Protein AF-A0A960QZQ0-F1 (afdb_monomer_lite)

Structure (mmCIF, N/CA/C/O backbone):
data_AF-A0A960QZQ0-F1
#
_entry.id   AF-A0A960QZQ0-F1
#
loop_
_atom_site.group_PDB
_atom_site.id
_atom_site.type_symbol
_atom_site.label_atom_id
_atom_site.label_alt_id
_atom_site.label_comp_id
_atom_site.label_asym_id
_atom_site.label_entity_id
_atom_site.label_seq_id
_atom_site.pdbx_PDB_ins_code
_atom_site.Cartn_x
_atom_site.Cartn_y
_atom_site.Cartn_z
_atom_site.occupancy
_atom_site.B_iso_or_equiv
_atom_site.auth_seq_id
_atom_site.auth_comp_id
_atom_site.auth_asym_id
_atom_site.auth_atom_id
_atom_site.pdbx_PDB_model_num
ATOM 1 N N . MET A 1 1 ? 5.688 -15.832 -39.236 1.00 34.81 1 MET A N 1
ATOM 2 C CA . MET A 1 1 ? 6.667 -14.882 -38.678 1.00 34.81 1 MET A CA 1
ATOM 3 C C . MET A 1 1 ? 5.896 -14.040 -37.694 1.00 34.81 1 MET A C 1
ATOM 5 O O . MET A 1 1 ? 4.961 -13.378 -38.110 1.00 34.81 1 MET A O 1
ATOM 9 N N . ILE A 1 2 ? 6.161 -14.225 -36.405 1.00 37.16 2 ILE A N 1
ATOM 10 C CA . ILE A 1 2 ? 5.601 -13.379 -35.352 1.00 37.16 2 ILE A CA 1
ATOM 11 C C . ILE A 1 2 ? 6.627 -12.267 -35.192 1.00 37.16 2 ILE A C 1
ATOM 13 O O . ILE A 1 2 ? 7.791 -12.571 -34.928 1.00 37.16 2 ILE A O 1
ATOM 17 N N . ASP A 1 3 ? 6.216 -11.031 -35.448 1.00 37.38 3 ASP A N 1
ATOM 18 C CA . ASP A 1 3 ? 7.074 -9.863 -35.309 1.00 37.38 3 ASP A CA 1
ATOM 19 C C . ASP A 1 3 ? 7.623 -9.807 -33.880 1.00 37.38 3 ASP A C 1
ATOM 21 O O . ASP A 1 3 ? 6.887 -9.681 -32.899 1.00 37.38 3 ASP A O 1
ATOM 25 N N . GLN A 1 4 ? 8.943 -9.961 -33.770 1.00 41.88 4 GLN A N 1
ATOM 26 C CA . GLN A 1 4 ? 9.682 -9.616 -32.569 1.00 41.88 4 GLN A CA 1
ATOM 27 C C . GLN A 1 4 ? 9.627 -8.098 -32.457 1.00 41.88 4 GLN A C 1
ATOM 29 O O . GLN A 1 4 ? 10.346 -7.384 -33.151 1.00 41.88 4 GLN A O 1
ATOM 34 N N . ILE A 1 5 ? 8.742 -7.604 -31.597 1.00 44.09 5 ILE A N 1
ATOM 35 C CA . ILE A 1 5 ? 8.817 -6.225 -31.134 1.00 44.09 5 ILE A CA 1
ATOM 36 C C . ILE A 1 5 ? 10.149 -6.116 -30.388 1.00 44.09 5 ILE A C 1
ATOM 38 O O . ILE A 1 5 ? 10.304 -6.674 -29.300 1.00 44.09 5 ILE A O 1
ATOM 42 N N . HIS A 1 6 ? 11.124 -5.471 -31.027 1.00 42.97 6 HIS A N 1
ATOM 43 C CA . HIS A 1 6 ? 12.387 -5.096 -30.412 1.00 42.97 6 HIS A CA 1
ATOM 44 C C . HIS A 1 6 ? 12.101 -4.282 -29.143 1.00 42.97 6 HIS A C 1
ATOM 46 O O . HIS A 1 6 ? 11.236 -3.409 -29.136 1.00 42.97 6 HIS A O 1
ATOM 52 N N . GLU A 1 7 ? 12.857 -4.545 -28.080 1.00 46.56 7 GLU A N 1
ATOM 53 C CA . GLU A 1 7 ? 12.836 -3.867 -26.773 1.00 46.56 7 GLU A CA 1
ATOM 54 C C . GLU A 1 7 ? 13.202 -2.361 -26.835 1.00 46.56 7 GLU A C 1
ATOM 56 O O . GLU A 1 7 ? 13.630 -1.781 -25.845 1.00 46.56 7 GLU A O 1
ATOM 61 N N . SER A 1 8 ? 13.080 -1.713 -27.997 1.00 42.72 8 SER A N 1
ATOM 62 C CA . SER A 1 8 ? 13.593 -0.374 -28.301 1.00 42.72 8 SER A CA 1
ATOM 63 C C . SER A 1 8 ? 12.532 0.730 -28.347 1.00 42.72 8 SER A C 1
ATOM 65 O O . SER A 1 8 ? 12.851 1.848 -28.737 1.00 42.72 8 SER A O 1
ATOM 67 N N . GLU A 1 9 ? 11.289 0.461 -27.950 1.00 45.28 9 GLU A N 1
ATOM 68 C CA . GLU A 1 9 ? 10.223 1.476 -27.887 1.00 45.28 9 GLU A CA 1
ATOM 69 C C . GLU A 1 9 ? 9.652 1.622 -26.472 1.00 45.28 9 GLU A C 1
ATOM 71 O O . GLU A 1 9 ? 8.447 1.747 -26.262 1.00 45.28 9 GLU A O 1
ATOM 76 N N . TRP A 1 10 ? 10.528 1.614 -25.468 1.00 61.06 10 TRP A N 1
ATOM 77 C CA . TRP A 1 10 ? 10.156 2.129 -24.153 1.00 61.06 10 TRP A CA 1
ATOM 78 C C . TRP A 1 10 ? 10.165 3.662 -24.207 1.00 61.06 10 TRP A C 1
ATOM 80 O O . TRP A 1 10 ? 11.071 4.234 -24.823 1.00 61.06 10 TRP A O 1
ATOM 90 N N . PRO A 1 11 ? 9.203 4.368 -23.582 1.00 54.06 11 PRO A N 1
ATOM 91 C CA . PRO A 1 11 ? 9.343 5.806 -23.411 1.00 54.06 11 PRO A CA 1
ATOM 92 C C . PRO A 1 11 ? 10.656 6.064 -22.667 1.00 54.06 11 PRO A C 1
ATOM 94 O O . PRO A 1 11 ? 10.850 5.570 -21.560 1.00 54.06 11 PRO A O 1
ATOM 97 N N . ALA A 1 12 ? 11.557 6.816 -23.300 1.00 56.69 12 ALA A N 1
ATOM 98 C CA . ALA A 1 12 ? 12.955 7.004 -22.898 1.00 56.69 12 ALA A CA 1
ATOM 99 C C . ALA A 1 12 ? 13.161 7.729 -21.552 1.00 56.69 12 ALA A C 1
ATOM 101 O O . ALA A 1 12 ? 14.273 8.136 -21.238 1.00 56.69 12 ALA A O 1
ATOM 102 N N . PHE A 1 13 ? 12.099 7.950 -20.778 1.00 62.12 13 PHE A N 1
ATOM 103 C CA . PHE A 1 13 ? 12.169 8.661 -19.517 1.00 62.12 13 PHE A CA 1
ATOM 104 C C . PHE A 1 13 ? 11.167 8.084 -18.527 1.00 62.12 13 PHE A C 1
ATOM 106 O O . PHE A 1 13 ? 9.950 8.189 -18.717 1.00 62.12 13 PHE A O 1
ATOM 113 N N . MET A 1 14 ? 11.681 7.496 -17.452 1.00 69.00 14 MET A N 1
ATOM 114 C CA . MET A 1 14 ? 10.855 7.165 -16.307 1.00 69.00 14 MET A CA 1
ATOM 115 C C . MET A 1 14 ? 10.669 8.424 -15.450 1.00 69.00 14 MET A C 1
ATOM 117 O O . MET A 1 14 ? 11.656 9.025 -15.020 1.00 69.00 14 MET A O 1
ATOM 121 N N . PRO A 1 15 ? 9.425 8.873 -15.208 1.00 63.81 15 PRO A N 1
ATOM 122 C CA . PRO A 1 15 ? 9.187 10.109 -14.491 1.00 63.81 15 PRO A CA 1
ATOM 123 C C . PRO A 1 15 ? 9.625 9.967 -13.031 1.00 63.81 15 PRO A C 1
ATOM 125 O O . PRO A 1 15 ? 9.014 9.259 -12.228 1.00 63.81 15 PRO A O 1
ATOM 128 N N . GLN A 1 16 ? 10.681 10.693 -12.680 1.00 68.25 16 GLN A N 1
ATOM 129 C CA . GLN A 1 16 ? 10.969 11.052 -11.298 1.00 68.25 16 GLN A CA 1
ATOM 130 C C . GLN A 1 16 ? 9.886 12.028 -10.836 1.00 68.25 16 GLN A C 1
ATOM 132 O O . GLN A 1 16 ? 9.537 12.956 -11.573 1.00 68.25 16 GLN A O 1
ATOM 137 N N . ALA A 1 17 ? 9.352 11.846 -9.626 1.00 69.06 17 ALA A N 1
ATOM 138 C CA . ALA A 1 17 ? 8.509 12.887 -9.056 1.00 69.06 17 ALA A CA 1
ATOM 139 C C . ALA A 1 17 ? 9.353 14.163 -8.923 1.00 69.06 17 ALA A C 1
ATOM 141 O O . ALA A 1 17 ? 10.537 14.094 -8.577 1.00 69.06 17 ALA A O 1
ATOM 142 N N . GLU A 1 18 ? 8.761 15.332 -9.183 1.00 69.62 18 GLU A N 1
ATOM 143 C CA . GLU A 1 18 ? 9.457 16.592 -8.926 1.00 69.62 18 GLU A CA 1
ATOM 144 C C . GLU A 1 18 ? 9.999 16.594 -7.488 1.00 69.62 18 GLU A C 1
ATOM 146 O O . GLU A 1 18 ? 9.299 16.126 -6.580 1.00 69.62 18 GLU A O 1
ATOM 151 N N . PRO A 1 19 ? 11.224 17.100 -7.248 1.00 61.91 19 PRO A N 1
ATOM 152 C CA . PRO A 1 19 ? 11.805 17.122 -5.917 1.00 61.91 19 PRO A CA 1
ATOM 153 C C . PRO A 1 19 ? 10.923 17.942 -4.974 1.00 61.91 19 PRO A C 1
ATOM 155 O O . PRO A 1 19 ? 10.984 19.170 -4.901 1.00 61.91 19 PRO A O 1
ATOM 158 N N . THR A 1 20 ? 10.071 17.235 -4.241 1.00 63.50 20 THR A N 1
ATOM 159 C CA . THR A 1 20 ? 9.155 17.848 -3.294 1.00 63.50 20 THR A CA 1
ATOM 160 C C . THR A 1 20 ? 9.913 18.244 -2.038 1.00 63.50 20 THR A C 1
ATOM 162 O O . THR A 1 20 ? 10.485 17.396 -1.355 1.00 63.50 20 THR A O 1
ATOM 165 N N . LYS A 1 21 ? 9.854 19.527 -1.675 1.00 67.94 21 LYS A N 1
ATOM 166 C CA . LYS A 1 21 ? 10.120 19.944 -0.294 1.00 67.94 21 LYS A CA 1
ATOM 167 C C . LYS A 1 21 ? 8.957 19.429 0.558 1.00 67.94 21 LYS A C 1
ATOM 169 O O . LYS A 1 21 ? 7.831 19.871 0.357 1.00 67.94 21 LYS A O 1
ATOM 174 N N . GLY A 1 22 ? 9.207 18.469 1.442 1.00 79.50 22 GLY A N 1
ATOM 175 C CA . GLY A 1 22 ? 8.162 17.831 2.247 1.00 79.50 22 GLY A CA 1
ATOM 176 C C . GLY A 1 22 ? 8.685 16.668 3.085 1.00 79.50 22 GLY A C 1
ATOM 177 O O . GLY A 1 22 ? 9.855 16.291 2.973 1.00 79.50 22 GLY A O 1
ATOM 178 N N . SER A 1 23 ? 7.812 16.106 3.918 1.00 90.50 23 SER A N 1
ATOM 179 C CA . SER A 1 23 ? 8.081 14.901 4.716 1.00 90.50 23 SER A CA 1
ATOM 180 C C . SER A 1 23 ? 8.427 13.699 3.831 1.00 90.50 23 SER A C 1
ATOM 182 O O . SER A 1 23 ? 8.069 13.654 2.648 1.00 90.50 23 SER A O 1
ATOM 184 N N . ALA A 1 24 ? 9.084 12.680 4.393 1.00 91.88 24 ALA A N 1
ATOM 185 C CA . ALA A 1 24 ? 9.399 11.473 3.632 1.00 91.88 24 ALA A CA 1
ATOM 186 C C . ALA A 1 24 ? 8.131 10.755 3.142 1.00 91.88 24 ALA A C 1
ATOM 188 O O . ALA A 1 24 ? 8.134 10.150 2.073 1.00 91.88 24 ALA A O 1
ATOM 189 N N . LYS A 1 25 ? 7.024 10.872 3.885 1.00 92.25 25 LYS A N 1
ATOM 190 C CA . LYS A 1 25 ? 5.721 10.287 3.532 1.00 92.25 25 LYS A CA 1
ATOM 191 C C . LYS A 1 25 ? 5.117 10.933 2.290 1.00 92.25 25 LYS A C 1
ATOM 193 O O . LYS A 1 25 ? 4.606 10.223 1.431 1.00 92.25 25 LYS A O 1
ATOM 198 N N . GLU A 1 26 ? 5.190 12.260 2.187 1.00 91.25 26 GLU A N 1
ATOM 199 C CA . GLU A 1 26 ? 4.708 13.004 1.016 1.00 91.25 26 GLU A CA 1
ATOM 200 C C . GLU A 1 26 ? 5.555 12.696 -0.217 1.00 91.25 26 GLU A C 1
ATOM 202 O O . GLU A 1 26 ? 5.014 12.472 -1.299 1.00 91.25 26 GLU A O 1
ATOM 207 N N . GLN A 1 27 ? 6.879 12.637 -0.047 1.00 92.94 27 GLN A N 1
ATOM 208 C CA . GLN A 1 27 ? 7.788 12.261 -1.127 1.00 92.94 27 GLN A CA 1
ATOM 209 C C . GLN A 1 27 ? 7.532 10.823 -1.601 1.00 92.94 27 GLN A C 1
ATOM 211 O O . GLN A 1 27 ? 7.443 10.589 -2.803 1.00 92.94 27 GLN A O 1
ATOM 216 N N . LEU A 1 28 ? 7.349 9.875 -0.674 1.00 94.44 28 LEU A N 1
ATOM 217 C CA . LEU A 1 28 ? 7.001 8.487 -0.987 1.00 94.44 28 LEU A CA 1
ATOM 218 C C . LEU A 1 28 ? 5.672 8.384 -1.738 1.00 94.44 28 LEU A C 1
ATOM 220 O O . LEU A 1 28 ? 5.613 7.700 -2.755 1.00 94.44 28 LEU A O 1
ATOM 224 N N . ALA A 1 29 ? 4.632 9.085 -1.279 1.00 93.12 29 ALA A N 1
ATOM 225 C CA . ALA A 1 29 ? 3.327 9.080 -1.934 1.00 93.12 29 ALA A CA 1
ATOM 226 C C . ALA A 1 29 ? 3.417 9.574 -3.385 1.00 93.12 29 ALA A C 1
ATOM 228 O O . ALA A 1 29 ? 2.945 8.893 -4.292 1.00 93.12 29 ALA A O 1
ATOM 229 N N . LYS A 1 30 ? 4.080 10.715 -3.613 1.00 92.62 30 LYS A N 1
ATOM 230 C CA . LYS A 1 30 ? 4.244 11.295 -4.955 1.00 92.62 30 LYS A CA 1
ATOM 231 C C . LYS A 1 30 ? 5.100 10.433 -5.874 1.00 92.62 30 LYS A C 1
ATOM 233 O O . LYS A 1 30 ? 4.798 10.317 -7.062 1.00 92.62 30 LYS A O 1
ATOM 238 N N . GLN A 1 31 ? 6.158 9.825 -5.338 1.00 92.56 31 GLN A N 1
ATOM 239 C CA . GLN A 1 31 ? 7.005 8.924 -6.112 1.00 92.56 31 GLN A CA 1
ATOM 240 C C . GLN A 1 31 ? 6.248 7.649 -6.496 1.00 92.56 31 GLN A C 1
ATOM 242 O O . GLN A 1 31 ? 6.343 7.214 -7.641 1.00 92.56 31 GLN A O 1
ATOM 247 N N . ALA A 1 32 ? 5.456 7.084 -5.579 1.00 94.12 32 ALA A N 1
ATOM 248 C CA . ALA A 1 32 ? 4.609 5.926 -5.856 1.00 94.12 32 ALA A CA 1
ATOM 249 C C . ALA A 1 32 ? 3.512 6.246 -6.882 1.00 94.12 32 ALA A C 1
ATOM 251 O O . ALA A 1 32 ? 3.277 5.439 -7.772 1.00 94.12 32 ALA A O 1
ATOM 252 N N . GLU A 1 33 ? 2.889 7.425 -6.805 1.00 93.12 33 GLU A N 1
ATOM 253 C CA . GLU A 1 33 ? 1.885 7.893 -7.771 1.00 93.12 33 GLU A CA 1
ATOM 254 C C . GLU A 1 33 ? 2.478 8.087 -9.173 1.00 93.12 33 GLU A C 1
ATOM 256 O O . GLU A 1 33 ? 1.942 7.570 -10.155 1.00 93.12 33 GLU A O 1
ATOM 261 N N . SER A 1 34 ? 3.622 8.772 -9.265 1.00 91.31 34 SER A N 1
ATOM 262 C CA . SER A 1 34 ? 4.321 8.996 -10.539 1.00 91.31 34 SER A CA 1
ATOM 263 C C . SER A 1 34 ? 4.738 7.668 -11.170 1.00 91.31 34 SER A C 1
ATOM 265 O O . SER A 1 34 ? 4.507 7.432 -12.358 1.00 91.31 34 SER A O 1
ATOM 267 N N . PHE A 1 35 ? 5.290 6.764 -10.356 1.00 92.31 35 PHE A N 1
ATOM 268 C CA . PHE A 1 35 ? 5.715 5.453 -10.823 1.00 92.31 35 PHE A CA 1
ATOM 269 C C . PHE A 1 35 ? 4.531 4.555 -11.192 1.00 92.31 35 PHE A C 1
ATOM 271 O O . PHE A 1 35 ? 4.605 3.829 -12.176 1.00 92.31 35 PHE A O 1
ATOM 278 N N . TYR A 1 36 ? 3.408 4.649 -10.477 1.00 91.88 36 TYR A N 1
ATOM 279 C CA . TYR A 1 36 ? 2.167 3.959 -10.827 1.00 91.88 36 TYR A CA 1
ATOM 280 C C . TYR A 1 36 ? 1.645 4.397 -12.197 1.00 91.88 36 TYR A C 1
ATOM 282 O O . TYR A 1 36 ? 1.335 3.545 -13.029 1.00 91.88 36 TYR A O 1
ATOM 290 N N . GLY A 1 37 ? 1.591 5.708 -12.454 1.00 89.56 37 GLY A N 1
ATOM 291 C CA . GLY A 1 37 ? 1.149 6.249 -13.740 1.00 89.56 37 GLY A CA 1
ATOM 292 C C . GLY A 1 37 ? 2.020 5.777 -14.905 1.00 89.56 37 GLY A C 1
ATOM 293 O O . GLY A 1 37 ? 1.495 5.348 -15.932 1.00 89.56 37 GLY A O 1
ATOM 294 N N . TRP A 1 38 ? 3.343 5.788 -14.724 1.00 89.50 38 TRP A N 1
ATOM 295 C CA . TRP A 1 38 ? 4.276 5.243 -15.711 1.00 89.50 38 TRP A CA 1
ATOM 296 C C . TRP A 1 38 ? 4.134 3.729 -15.875 1.00 89.50 38 TRP A C 1
ATOM 298 O O . TRP A 1 38 ? 4.024 3.237 -16.992 1.00 89.50 38 TRP A O 1
ATOM 308 N N . TYR A 1 39 ? 4.079 2.971 -14.779 1.00 88.88 39 TYR A N 1
ATOM 309 C CA . TYR A 1 39 ? 4.026 1.515 -14.856 1.00 88.88 39 TYR A CA 1
ATOM 310 C C . TYR A 1 39 ? 2.754 1.043 -15.563 1.00 88.88 39 TYR A C 1
ATOM 312 O O . TYR A 1 39 ? 2.802 0.116 -16.368 1.00 88.88 39 TYR A O 1
ATOM 320 N N . LEU A 1 40 ? 1.625 1.724 -15.337 1.00 86.69 40 LEU A N 1
ATOM 321 C CA . LEU A 1 40 ? 0.395 1.472 -16.079 1.00 86.69 40 LEU A CA 1
ATOM 322 C C . LEU A 1 40 ? 0.501 1.768 -17.581 1.00 86.69 40 LEU A C 1
ATOM 324 O O . LEU A 1 40 ? -0.182 1.095 -18.348 1.00 86.69 40 LEU A O 1
ATOM 328 N N . SER A 1 41 ? 1.313 2.740 -18.006 1.00 85.38 41 SER A N 1
ATOM 329 C CA . SER A 1 41 ? 1.442 3.091 -19.426 1.00 85.38 41 SER A CA 1
ATOM 330 C C . SER A 1 41 ? 2.366 2.152 -20.202 1.00 85.38 41 SER A C 1
ATOM 332 O O . SER A 1 41 ? 2.206 2.024 -21.414 1.00 85.38 41 SER A O 1
ATOM 334 N N . VAL A 1 42 ? 3.303 1.478 -19.523 1.00 82.50 42 VAL A N 1
ATOM 335 C CA . VAL A 1 42 ? 4.284 0.577 -20.160 1.00 82.50 42 VAL A CA 1
ATOM 336 C C . VAL A 1 42 ? 4.022 -0.910 -19.920 1.00 82.50 42 VAL A C 1
ATOM 338 O O . VAL A 1 42 ? 4.578 -1.754 -20.627 1.00 82.50 42 VAL A O 1
ATOM 341 N N . ARG A 1 43 ? 3.207 -1.274 -18.921 1.00 80.88 43 ARG A N 1
ATOM 342 C CA . ARG A 1 43 ? 2.895 -2.685 -18.650 1.00 80.88 43 ARG A CA 1
ATOM 343 C C . ARG A 1 43 ? 2.114 -3.304 -19.805 1.00 80.88 43 ARG A C 1
ATOM 345 O O . ARG A 1 43 ? 1.214 -2.698 -20.379 1.00 80.88 43 ARG A O 1
ATOM 352 N N . LYS A 1 44 ? 2.397 -4.576 -20.074 1.00 81.12 44 LYS A N 1
ATOM 353 C CA . LYS A 1 44 ? 1.555 -5.409 -20.938 1.00 81.12 44 LYS A CA 1
ATOM 354 C C . LYS A 1 44 ? 0.374 -5.941 -20.126 1.00 81.12 44 LYS A C 1
ATOM 356 O O . LYS A 1 44 ? 0.511 -6.195 -18.930 1.00 81.12 44 LYS A O 1
ATOM 361 N N . GLU A 1 45 ? -0.772 -6.160 -20.766 1.00 77.19 45 GLU A N 1
ATOM 362 C CA . GLU A 1 45 ? -1.946 -6.755 -20.101 1.00 77.19 45 GLU A CA 1
ATOM 363 C C . GLU A 1 45 ? -1.654 -8.145 -19.525 1.00 77.19 45 GLU A C 1
ATOM 365 O O . GLU A 1 45 ? -2.194 -8.507 -18.486 1.00 77.19 45 GLU A O 1
ATOM 370 N N . SER A 1 46 ? -0.745 -8.893 -20.159 1.00 77.00 46 SER A N 1
ATOM 371 C CA . SER A 1 46 ? -0.301 -10.211 -19.704 1.00 77.00 46 SER A CA 1
ATOM 372 C C . SER A 1 46 ? 0.584 -10.177 -18.455 1.00 77.00 46 SER A C 1
ATOM 374 O O . SER A 1 46 ? 0.959 -11.238 -17.962 1.00 77.00 46 SER A O 1
ATOM 376 N N . TYR A 1 47 ? 1.003 -8.996 -17.984 1.00 76.50 47 TYR A N 1
ATOM 377 C CA . TYR A 1 47 ? 1.853 -8.893 -16.802 1.00 76.50 47 TYR A CA 1
ATOM 378 C C . TYR A 1 47 ? 1.031 -9.010 -15.515 1.00 76.50 47 TYR A C 1
ATOM 380 O O . TYR A 1 47 ? -0.086 -8.485 -15.457 1.00 76.50 47 TYR A O 1
ATOM 388 N N . PRO A 1 48 ? 1.590 -9.659 -14.476 1.00 77.12 48 PRO A N 1
ATOM 389 C CA . PRO A 1 48 ? 0.906 -9.829 -13.203 1.00 77.12 48 PRO A CA 1
ATOM 390 C C . PRO A 1 48 ? 0.514 -8.468 -12.580 1.00 77.12 48 PRO A C 1
ATOM 392 O O . PRO A 1 48 ? 1.300 -7.512 -12.644 1.00 77.12 48 PRO A O 1
ATOM 395 N N . PRO A 1 49 ? -0.699 -8.324 -12.010 1.00 82.56 49 PRO A N 1
ATOM 396 C CA . PRO A 1 49 ? -1.183 -7.044 -11.494 1.00 82.56 49 PRO A CA 1
ATOM 397 C C . PRO A 1 49 ? -0.490 -6.558 -10.208 1.00 82.56 49 PRO A C 1
ATOM 399 O O . PRO A 1 49 ? -0.653 -5.404 -9.803 1.00 82.56 49 PRO A O 1
ATOM 402 N N . GLU A 1 50 ? 0.294 -7.412 -9.561 1.00 86.94 50 GLU A N 1
ATOM 403 C CA . GLU A 1 50 ? 0.868 -7.237 -8.228 1.00 86.94 50 GLU A CA 1
ATOM 404 C C . GLU A 1 50 ? 1.747 -5.985 -8.128 1.00 86.94 50 GLU A C 1
ATOM 406 O O . GLU A 1 50 ? 1.746 -5.320 -7.092 1.00 86.94 50 GLU A O 1
ATOM 411 N N . GLY A 1 51 ? 2.449 -5.608 -9.204 1.00 86.62 51 GLY A N 1
ATOM 412 C CA . GLY A 1 51 ? 3.292 -4.410 -9.213 1.00 86.62 51 GLY A CA 1
ATOM 413 C C . GLY A 1 51 ? 2.492 -3.120 -9.007 1.00 86.62 51 GLY A C 1
ATOM 414 O O . GLY A 1 51 ? 2.823 -2.315 -8.137 1.00 86.62 51 GLY A O 1
ATOM 415 N N . TYR A 1 52 ? 1.391 -2.924 -9.744 1.00 88.19 52 TYR A N 1
ATOM 416 C CA . TYR A 1 52 ? 0.592 -1.703 -9.603 1.00 88.19 52 TYR A CA 1
ATOM 417 C C . TYR A 1 52 ? -0.318 -1.760 -8.370 1.00 88.19 52 TYR A C 1
ATOM 419 O O . TYR A 1 52 ? -0.553 -0.726 -7.747 1.00 88.19 52 TYR A O 1
ATOM 427 N N . GLN A 1 53 ? -0.782 -2.950 -7.969 1.00 89.75 53 GLN A N 1
ATOM 428 C CA . GLN A 1 53 ? -1.512 -3.139 -6.710 1.00 89.75 53 GLN A CA 1
ATOM 429 C C . GLN A 1 53 ? -0.634 -2.787 -5.501 1.00 89.75 53 GLN A C 1
ATOM 431 O O . GLN A 1 53 ? -1.075 -2.105 -4.576 1.00 89.75 53 GLN A O 1
ATOM 436 N N . GLY A 1 54 ? 0.638 -3.188 -5.517 1.00 91.94 54 GLY A N 1
ATOM 437 C CA . GLY A 1 54 ? 1.581 -2.830 -4.467 1.00 91.94 54 GLY A CA 1
ATOM 438 C C . GLY A 1 54 ? 1.857 -1.324 -4.402 1.00 91.94 54 GLY A C 1
ATOM 439 O O . GLY A 1 54 ? 1.883 -0.758 -3.309 1.00 91.94 54 GLY A O 1
ATOM 440 N N . LEU A 1 55 ? 1.955 -0.643 -5.549 1.00 93.50 55 LEU A N 1
ATOM 441 C CA . LEU A 1 55 ? 2.046 0.823 -5.596 1.00 93.50 55 LEU A CA 1
ATOM 442 C C . LEU A 1 55 ? 0.788 1.495 -5.020 1.00 93.50 55 LEU A C 1
ATOM 444 O O . LEU A 1 55 ? 0.901 2.444 -4.243 1.00 93.50 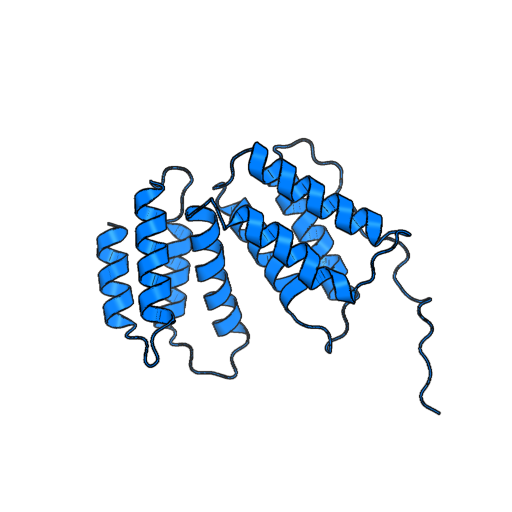55 LEU A O 1
ATOM 448 N N . GLN A 1 56 ? -0.406 0.968 -5.315 1.00 91.50 56 GLN A N 1
ATOM 449 C CA . GLN A 1 56 ? -1.652 1.424 -4.687 1.00 91.50 56 GLN A CA 1
ATOM 450 C C . GLN A 1 56 ? -1.626 1.257 -3.164 1.00 91.50 56 GLN A C 1
ATOM 452 O O . GLN A 1 56 ? -2.015 2.178 -2.444 1.00 91.50 56 GLN A O 1
ATOM 457 N N . HIS A 1 57 ? -1.116 0.133 -2.654 1.00 93.19 57 HIS A N 1
ATOM 458 C CA . HIS A 1 57 ? -0.961 -0.069 -1.213 1.00 93.19 57 HIS A CA 1
ATOM 459 C C . HIS A 1 57 ? -0.040 0.974 -0.575 1.00 93.19 57 HIS A C 1
ATOM 461 O O . HIS A 1 57 ? -0.400 1.537 0.458 1.00 93.19 57 HIS A O 1
ATOM 467 N N . ILE A 1 58 ? 1.106 1.276 -1.194 1.00 94.56 58 ILE A N 1
ATOM 468 C CA . ILE A 1 58 ? 2.030 2.310 -0.702 1.00 94.56 58 ILE A CA 1
ATOM 469 C C . ILE A 1 58 ? 1.309 3.662 -0.608 1.00 94.56 58 ILE A C 1
ATOM 471 O O . ILE A 1 58 ? 1.329 4.294 0.450 1.00 94.56 58 ILE A O 1
ATOM 475 N N . MET A 1 59 ? 0.606 4.072 -1.669 1.00 93.12 59 MET A N 1
ATOM 476 C CA . MET A 1 59 ? -0.138 5.338 -1.697 1.00 93.12 59 MET A CA 1
ATOM 477 C C . MET A 1 59 ? -1.203 5.419 -0.590 1.00 93.12 59 MET A C 1
ATOM 479 O O . MET A 1 59 ? -1.285 6.429 0.116 1.00 93.12 59 MET A O 1
ATOM 483 N N . GLN A 1 60 ? -1.993 4.358 -0.388 1.00 91.00 60 GLN A N 1
ATOM 484 C CA . GLN A 1 60 ? -3.032 4.338 0.649 1.00 91.00 60 GLN A CA 1
ATOM 485 C C . GLN A 1 60 ? -2.443 4.359 2.065 1.00 91.00 60 GLN A C 1
ATOM 487 O O . GLN A 1 60 ? -2.956 5.066 2.935 1.00 91.00 60 GLN A O 1
ATOM 492 N N . ILE A 1 61 ? -1.337 3.645 2.299 1.00 93.25 61 ILE A N 1
ATOM 493 C CA . ILE A 1 61 ? -0.621 3.667 3.583 1.00 93.25 61 ILE A CA 1
ATOM 494 C C . ILE A 1 61 ? -0.120 5.087 3.886 1.00 93.25 61 ILE A C 1
ATOM 496 O O . ILE A 1 61 ? -0.352 5.607 4.981 1.00 93.25 61 ILE A O 1
ATOM 500 N N . CYS A 1 62 ? 0.501 5.757 2.909 1.00 92.44 62 CYS A N 1
ATOM 501 C CA . CYS A 1 62 ? 0.953 7.140 3.062 1.00 92.44 62 CYS A CA 1
ATOM 502 C C . CYS A 1 62 ? -0.203 8.098 3.376 1.00 92.44 62 CYS A C 1
ATOM 504 O O . CYS A 1 62 ? -0.080 8.924 4.281 1.00 92.44 62 CYS A O 1
ATOM 506 N N . LYS A 1 63 ? -1.349 7.953 2.695 1.00 89.69 63 LYS A N 1
ATOM 507 C CA . LYS A 1 63 ? -2.544 8.790 2.901 1.00 89.69 63 LYS A CA 1
ATOM 508 C C . LYS A 1 63 ? -3.082 8.727 4.333 1.00 89.69 63 LYS A C 1
ATOM 510 O O . LYS A 1 63 ? -3.644 9.706 4.819 1.00 89.69 63 LYS A O 1
ATOM 515 N N . LYS A 1 64 ? -2.907 7.597 5.024 1.00 90.19 64 LYS A N 1
ATOM 516 C CA . LYS A 1 64 ? -3.316 7.435 6.429 1.00 90.19 64 LYS A CA 1
ATOM 517 C C . LYS A 1 64 ? -2.316 7.980 7.436 1.00 90.19 64 LYS A C 1
ATOM 519 O O . LYS A 1 64 ? -2.622 8.018 8.626 1.00 90.19 64 LYS A O 1
ATOM 524 N N . ASN A 1 65 ? -1.151 8.436 6.974 1.00 87.62 65 ASN A N 1
ATOM 525 C CA . ASN A 1 65 ? -0.107 9.022 7.808 1.00 87.62 65 ASN A CA 1
ATOM 526 C C . ASN A 1 65 ? 0.319 8.095 8.972 1.00 87.62 65 ASN A C 1
ATOM 528 O O . ASN A 1 65 ? 0.719 8.555 10.039 1.00 87.62 65 ASN A O 1
ATOM 532 N N . THR A 1 66 ? 0.228 6.775 8.774 1.00 88.12 66 THR A N 1
ATOM 533 C CA . THR A 1 66 ? 0.501 5.750 9.802 1.00 88.12 66 THR A CA 1
ATOM 534 C C . THR A 1 66 ? 1.974 5.376 9.918 1.00 88.12 66 THR A C 1
ATOM 536 O O . THR A 1 66 ? 2.355 4.656 10.841 1.00 88.12 66 THR A O 1
ATOM 539 N N . LEU A 1 67 ? 2.791 5.836 8.972 1.00 92.12 67 LEU A N 1
ATOM 540 C CA . LEU A 1 67 ? 4.228 5.602 8.943 1.00 92.12 67 LEU A CA 1
ATOM 541 C C . LEU A 1 67 ? 4.956 6.567 9.876 1.00 92.12 67 LEU A C 1
ATOM 543 O O . LEU A 1 67 ? 4.564 7.724 10.028 1.00 92.12 67 LEU A O 1
ATOM 547 N N . SER A 1 68 ? 6.060 6.114 10.449 1.00 92.19 68 SER A N 1
ATOM 548 C CA . SER A 1 68 ? 7.130 6.975 10.944 1.00 92.19 68 SER A CA 1
ATOM 549 C C . SER A 1 68 ? 7.922 7.579 9.776 1.00 92.19 68 SER A C 1
ATOM 551 O O . SER A 1 68 ? 7.873 7.086 8.648 1.00 92.19 68 SER A O 1
ATOM 553 N N . GLU A 1 69 ? 8.681 8.650 10.035 1.00 92.69 69 GLU A N 1
ATOM 554 C CA . GLU A 1 69 ? 9.588 9.214 9.019 1.00 92.69 69 GLU A CA 1
ATOM 555 C C . GLU A 1 69 ? 10.646 8.200 8.573 1.00 92.69 69 GLU A C 1
ATOM 557 O O . GLU A 1 69 ? 10.984 8.144 7.396 1.00 92.69 69 GLU A O 1
ATOM 562 N N . HIS A 1 70 ? 11.138 7.361 9.489 1.00 93.50 70 HIS A N 1
ATOM 563 C CA . HIS A 1 70 ? 12.134 6.347 9.160 1.00 93.50 70 HIS A CA 1
ATOM 564 C C . HIS A 1 70 ? 11.582 5.296 8.188 1.00 93.50 70 HIS A C 1
ATOM 566 O O . HIS A 1 70 ? 12.183 5.071 7.143 1.00 93.50 70 HIS A O 1
ATOM 572 N N . GLU A 1 71 ? 10.406 4.722 8.475 1.00 94.19 71 GLU A N 1
ATOM 573 C CA . GLU A 1 71 ? 9.753 3.751 7.580 1.00 94.19 71 GLU A CA 1
ATOM 574 C C . GLU A 1 71 ? 9.491 4.349 6.189 1.00 94.19 71 GLU A C 1
ATOM 576 O O . GLU A 1 71 ? 9.703 3.691 5.171 1.00 94.19 71 GLU A O 1
ATOM 581 N N . ALA A 1 72 ? 9.062 5.615 6.137 1.00 94.25 72 ALA A N 1
ATOM 582 C CA . ALA A 1 72 ? 8.823 6.307 4.878 1.00 94.25 72 ALA A CA 1
ATOM 583 C C . ALA A 1 72 ? 10.119 6.552 4.086 1.00 94.25 72 ALA A C 1
ATOM 585 O O . ALA A 1 72 ? 10.127 6.367 2.871 1.00 94.25 72 ALA A O 1
ATOM 586 N N . LEU A 1 73 ? 11.221 6.915 4.754 1.00 94.25 73 LEU A N 1
ATOM 587 C CA . LEU A 1 73 ? 12.531 7.079 4.116 1.00 94.25 73 LEU A CA 1
ATOM 588 C C . LEU A 1 73 ? 13.066 5.764 3.549 1.00 94.25 73 LEU A C 1
ATOM 590 O O . LEU A 1 73 ? 13.593 5.752 2.439 1.00 94.25 73 LEU A O 1
ATOM 594 N N . GLU A 1 74 ? 12.933 4.661 4.284 1.00 94.56 74 GLU A N 1
ATOM 595 C CA . GLU A 1 74 ? 13.401 3.358 3.811 1.00 94.56 74 GLU A CA 1
ATOM 596 C C . GLU A 1 74 ? 12.622 2.871 2.589 1.00 94.56 74 GLU A C 1
ATOM 598 O O . GLU A 1 74 ? 13.226 2.388 1.628 1.00 94.56 74 GLU A O 1
ATOM 603 N N . ALA A 1 75 ? 11.297 3.034 2.596 1.00 95.19 75 ALA A N 1
ATOM 604 C CA . ALA A 1 75 ? 10.461 2.700 1.449 1.00 95.19 75 ALA A CA 1
ATOM 605 C C . ALA A 1 75 ? 10.723 3.632 0.256 1.00 95.19 75 ALA A C 1
ATOM 607 O O . ALA A 1 75 ? 10.795 3.159 -0.876 1.00 95.19 75 ALA A O 1
ATOM 608 N N . LEU A 1 76 ? 10.931 4.933 0.495 1.00 94.81 76 LEU A N 1
ATOM 609 C CA . LEU A 1 76 ? 11.292 5.894 -0.551 1.00 94.81 76 LEU A CA 1
ATOM 610 C C . LEU A 1 76 ? 12.637 5.551 -1.189 1.00 94.81 76 LEU A C 1
ATOM 612 O O . LEU A 1 76 ? 12.755 5.612 -2.409 1.00 94.81 76 LEU A O 1
ATOM 616 N N . ARG A 1 77 ? 13.635 5.174 -0.381 1.00 94.38 77 ARG A N 1
ATOM 617 C CA . ARG A 1 77 ? 14.934 4.709 -0.877 1.00 94.38 77 ARG A CA 1
ATOM 618 C C . ARG A 1 77 ? 14.763 3.479 -1.765 1.00 94.38 77 ARG A C 1
ATOM 620 O O . ARG A 1 77 ? 15.225 3.511 -2.894 1.00 94.38 77 ARG A O 1
ATOM 627 N N . GLY A 1 78 ? 14.038 2.457 -1.303 1.00 94.50 78 GLY A N 1
ATOM 628 C CA . GLY A 1 78 ? 13.801 1.251 -2.105 1.00 94.50 78 GLY A CA 1
ATOM 629 C C . GLY A 1 78 ? 13.069 1.535 -3.421 1.00 94.50 78 GLY A C 1
ATOM 630 O O . GLY A 1 78 ? 13.377 0.931 -4.442 1.00 94.50 78 GLY A O 1
ATOM 631 N N . LEU A 1 79 ? 12.131 2.488 -3.419 1.00 93.69 79 LEU A N 1
ATOM 632 C CA . LEU A 1 79 ? 11.425 2.891 -4.633 1.00 93.69 79 LEU A CA 1
ATOM 633 C C . LEU A 1 79 ? 12.341 3.629 -5.617 1.00 93.69 79 LEU A C 1
ATOM 635 O O . LEU A 1 79 ? 12.257 3.386 -6.814 1.00 93.69 79 LEU A O 1
ATOM 639 N N . LYS A 1 80 ? 13.219 4.507 -5.117 1.00 92.31 80 LYS A N 1
ATOM 640 C CA . LYS A 1 80 ? 14.213 5.215 -5.937 1.00 92.31 80 LYS A CA 1
ATOM 641 C C . LYS A 1 80 ? 15.265 4.273 -6.510 1.00 92.31 80 LYS A C 1
ATOM 643 O O . LYS A 1 80 ? 15.546 4.372 -7.692 1.00 92.31 80 LYS A O 1
ATOM 648 N N . GLU A 1 81 ? 15.773 3.337 -5.711 1.00 92.81 81 GLU A N 1
ATOM 649 C CA . GLU A 1 81 ? 16.724 2.309 -6.160 1.00 92.81 81 GLU A CA 1
ATOM 650 C C . GLU A 1 81 ? 16.121 1.451 -7.277 1.00 92.81 81 GLU A C 1
ATOM 652 O O . GLU A 1 81 ? 16.738 1.279 -8.320 1.00 92.81 81 GLU A O 1
ATOM 657 N N . LEU A 1 82 ? 14.877 0.982 -7.111 1.00 92.19 82 LEU A N 1
ATOM 658 C CA . LEU A 1 82 ? 14.161 0.269 -8.173 1.00 92.19 82 LEU A CA 1
ATOM 659 C C . LEU A 1 82 ? 14.045 1.119 -9.441 1.00 92.19 82 LEU A C 1
ATOM 661 O O . LEU A 1 82 ? 14.199 0.613 -10.547 1.00 92.19 82 LEU A O 1
ATOM 665 N N . ILE A 1 83 ? 13.754 2.406 -9.276 1.00 90.50 83 ILE A N 1
ATOM 666 C CA . ILE A 1 83 ? 13.607 3.332 -10.389 1.00 90.50 83 ILE A CA 1
ATOM 667 C C . ILE A 1 83 ? 14.934 3.520 -11.140 1.00 90.50 83 ILE A C 1
ATOM 669 O O . ILE A 1 83 ? 14.975 3.413 -12.360 1.00 90.50 83 ILE A O 1
ATOM 673 N N . GLU A 1 84 ? 16.022 3.751 -10.417 1.00 88.81 84 GLU A N 1
ATOM 674 C CA . GLU A 1 84 ? 17.368 3.883 -10.980 1.00 88.81 84 GLU A CA 1
ATOM 675 C C . GLU A 1 84 ? 17.820 2.582 -11.663 1.00 88.81 84 GLU A C 1
ATOM 677 O O . GLU A 1 84 ? 18.371 2.614 -12.758 1.00 88.81 84 GLU A O 1
ATOM 682 N N . ASP A 1 85 ? 17.516 1.425 -11.072 1.00 89.25 85 ASP A N 1
ATOM 683 C CA . ASP A 1 85 ? 17.868 0.121 -11.635 1.00 89.25 85 ASP A CA 1
ATOM 684 C C . ASP A 1 85 ? 17.098 -0.221 -12.922 1.00 89.25 85 ASP A C 1
ATOM 686 O O . ASP A 1 85 ? 17.573 -1.032 -13.717 1.00 89.25 85 ASP A O 1
ATOM 690 N N . LEU A 1 86 ? 15.912 0.357 -13.124 1.00 86.62 86 LEU A N 1
ATOM 691 C CA . LEU A 1 86 ? 15.156 0.252 -14.377 1.00 86.62 86 LEU A CA 1
ATOM 692 C C . LEU A 1 86 ? 15.616 1.299 -15.407 1.00 86.62 86 LEU A C 1
ATOM 694 O O . LEU A 1 86 ? 15.509 1.061 -16.609 1.00 86.62 86 LEU A O 1
ATOM 698 N N . ASP A 1 87 ? 16.124 2.450 -14.953 1.00 84.00 87 ASP A N 1
ATOM 699 C CA . ASP A 1 87 ? 16.598 3.554 -15.796 1.00 84.00 87 ASP A CA 1
ATOM 700 C C . ASP A 1 87 ? 18.070 3.364 -16.196 1.00 84.00 87 ASP A C 1
ATOM 702 O O . ASP A 1 87 ? 18.991 3.998 -15.683 1.00 84.00 87 ASP A O 1
ATOM 706 N N . GLY A 1 88 ? 18.304 2.421 -17.113 1.00 76.69 88 GLY A N 1
ATOM 707 C CA . GLY A 1 88 ? 19.647 2.085 -17.603 1.00 76.69 88 GLY A CA 1
ATOM 708 C C . GLY A 1 88 ? 20.458 1.178 -16.669 1.00 76.69 88 GLY A C 1
ATOM 709 O O . GLY A 1 88 ? 21.627 0.901 -16.954 1.00 76.69 88 GLY A O 1
ATOM 710 N N . GLY A 1 89 ? 19.849 0.710 -15.578 1.00 82.19 89 GLY A N 1
ATOM 711 C CA . GLY A 1 89 ? 20.407 -0.285 -14.669 1.00 82.19 89 GLY A CA 1
ATOM 712 C C . GLY A 1 89 ? 20.113 -1.742 -15.072 1.00 82.19 89 GLY A C 1
ATOM 713 O O . GLY A 1 89 ? 19.745 -2.029 -16.213 1.00 82.19 89 GLY A O 1
ATOM 714 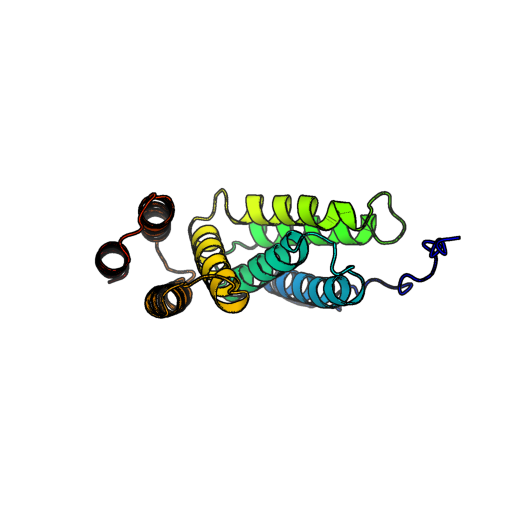N N . PRO A 1 90 ? 20.329 -2.702 -14.149 1.00 85.25 90 PRO A N 1
ATOM 715 C CA . PRO A 1 90 ? 20.266 -4.132 -14.447 1.00 85.25 90 PRO A CA 1
ATOM 716 C C . PRO A 1 90 ? 18.857 -4.737 -14.358 1.00 85.25 90 PRO A C 1
ATOM 718 O O . PRO A 1 90 ? 18.708 -5.922 -14.667 1.00 85.25 90 PRO A O 1
ATOM 721 N N . LYS A 1 91 ? 17.850 -3.996 -13.867 1.00 85.25 91 LYS A N 1
ATOM 722 C CA . LYS A 1 91 ? 16.515 -4.553 -13.623 1.00 85.25 91 LYS A CA 1
ATOM 723 C C . LYS A 1 91 ? 15.619 -4.462 -14.846 1.00 85.25 91 LYS A C 1
ATOM 725 O O . LYS A 1 91 ? 15.698 -3.544 -15.655 1.00 85.25 91 LYS A O 1
ATOM 730 N N . THR A 1 92 ? 14.700 -5.413 -14.925 1.00 86.12 92 THR A N 1
ATOM 731 C CA . THR A 1 92 ? 13.701 -5.517 -15.989 1.00 86.12 92 THR A CA 1
ATOM 732 C C . THR A 1 92 ? 12.283 -5.349 -15.435 1.00 86.12 92 THR A C 1
ATOM 734 O O . THR A 1 92 ? 12.029 -5.503 -14.239 1.00 86.12 92 THR A O 1
ATOM 737 N N . ILE A 1 93 ? 11.321 -5.016 -16.302 1.00 83.56 93 ILE A N 1
ATOM 738 C CA . ILE A 1 93 ? 9.935 -4.698 -15.900 1.00 83.56 93 ILE A CA 1
ATOM 739 C C . ILE A 1 93 ? 9.246 -5.874 -15.185 1.00 83.56 93 ILE A C 1
ATOM 741 O O . ILE A 1 93 ? 8.439 -5.662 -14.280 1.00 83.56 93 ILE A O 1
ATOM 745 N N . ASP A 1 94 ? 9.569 -7.115 -15.550 1.00 85.00 94 ASP A N 1
ATOM 746 C CA . ASP A 1 94 ? 9.054 -8.328 -14.902 1.00 85.00 94 ASP A CA 1
ATOM 747 C C . ASP A 1 94 ? 9.516 -8.482 -13.444 1.00 85.00 94 ASP A C 1
ATOM 749 O O . ASP A 1 94 ? 8.886 -9.207 -12.676 1.00 85.00 94 ASP A O 1
ATOM 753 N N . GLN A 1 95 ? 10.558 -7.755 -13.030 1.00 89.06 95 GLN A N 1
ATOM 754 C CA . GLN A 1 95 ? 11.051 -7.748 -11.653 1.00 89.06 95 GLN A CA 1
ATOM 755 C C . GLN A 1 95 ? 10.353 -6.702 -10.772 1.00 89.06 95 GLN A C 1
ATOM 757 O O . GLN A 1 95 ? 10.432 -6.793 -9.545 1.00 89.06 95 GLN A O 1
ATOM 762 N N . ILE A 1 96 ? 9.623 -5.745 -11.364 1.00 91.06 96 ILE A N 1
ATOM 763 C CA . ILE A 1 96 ? 8.893 -4.698 -10.628 1.00 91.06 96 ILE A CA 1
ATOM 764 C C . ILE A 1 96 ? 7.959 -5.290 -9.563 1.00 91.06 96 ILE A C 1
ATOM 766 O O . ILE A 1 96 ? 8.038 -4.842 -8.418 1.00 91.06 96 ILE A O 1
ATOM 770 N N . PRO A 1 97 ? 7.110 -6.299 -9.856 1.00 91.75 97 PRO A N 1
ATOM 771 C CA . PRO A 1 97 ? 6.218 -6.872 -8.851 1.00 91.75 97 PRO A CA 1
ATOM 772 C C . PRO A 1 97 ? 6.948 -7.379 -7.603 1.00 91.75 97 PRO A C 1
ATOM 774 O O . PRO A 1 97 ? 6.521 -7.098 -6.483 1.00 91.75 97 PRO A O 1
ATOM 777 N N . THR A 1 98 ? 8.073 -8.073 -7.786 1.00 93.06 98 THR A N 1
ATOM 778 C CA . THR A 1 98 ? 8.882 -8.622 -6.690 1.00 93.06 98 THR A CA 1
ATOM 779 C C . THR A 1 98 ? 9.483 -7.518 -5.824 1.00 93.06 98 THR A C 1
ATOM 781 O O . THR A 1 98 ? 9.429 -7.584 -4.595 1.00 93.06 98 THR A O 1
ATOM 784 N N . GLU A 1 99 ? 10.020 -6.468 -6.441 1.00 94.00 99 GLU A N 1
ATOM 785 C CA . GLU A 1 99 ? 10.640 -5.368 -5.699 1.00 94.00 99 GLU A CA 1
ATOM 786 C C . GLU A 1 99 ? 9.610 -4.514 -4.957 1.00 94.00 99 GLU A C 1
ATOM 788 O O . GLU A 1 99 ? 9.785 -4.195 -3.777 1.00 94.00 99 GLU A O 1
ATOM 793 N N . ILE A 1 100 ? 8.477 -4.221 -5.599 1.00 94.81 100 ILE A N 1
ATOM 794 C CA . ILE A 1 100 ? 7.357 -3.547 -4.940 1.00 94.81 100 ILE A CA 1
ATOM 795 C C . ILE A 1 100 ? 6.823 -4.391 -3.776 1.00 94.81 100 ILE A C 1
ATOM 797 O O . ILE A 1 100 ? 6.546 -3.848 -2.703 1.00 94.81 100 ILE A O 1
ATOM 801 N N . PHE A 1 101 ? 6.732 -5.715 -3.935 1.00 94.25 101 PHE A N 1
ATOM 802 C CA . PHE A 1 101 ? 6.355 -6.614 -2.848 1.00 94.2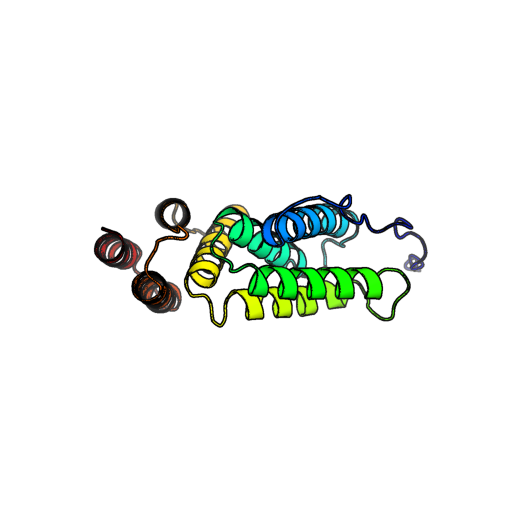5 101 PHE A CA 1
ATOM 803 C C . PHE A 1 101 ? 7.296 -6.476 -1.643 1.00 94.25 101 PHE A C 1
ATOM 805 O O . PHE A 1 101 ? 6.812 -6.339 -0.520 1.00 94.25 101 PHE A O 1
ATOM 812 N N . HIS A 1 102 ? 8.617 -6.430 -1.845 1.00 95.06 102 HIS A N 1
ATOM 813 C CA . HIS A 1 102 ? 9.577 -6.245 -0.748 1.00 95.06 102 HIS A CA 1
ATOM 814 C C . HIS A 1 102 ? 9.422 -4.903 -0.021 1.00 95.06 102 HIS A C 1
ATOM 816 O O . HIS A 1 102 ? 9.670 -4.821 1.187 1.00 95.06 102 HIS A O 1
ATOM 822 N N . ILE A 1 103 ? 9.036 -3.839 -0.731 1.00 95.19 103 ILE A N 1
ATOM 823 C CA . ILE A 1 103 ? 8.752 -2.533 -0.121 1.00 95.19 103 ILE A CA 1
ATOM 824 C C . ILE A 1 103 ? 7.479 -2.623 0.731 1.00 95.19 103 ILE A C 1
ATOM 826 O O . ILE A 1 103 ? 7.481 -2.232 1.900 1.00 95.19 103 ILE A O 1
ATOM 830 N N . VAL A 1 104 ? 6.404 -3.196 0.185 1.00 94.50 104 VAL A N 1
ATOM 831 C CA . VAL A 1 104 ? 5.127 -3.364 0.897 1.00 94.50 104 VAL A CA 1
ATOM 832 C C . VAL A 1 104 ? 5.269 -4.296 2.105 1.00 94.50 104 VAL A C 1
ATOM 834 O O . VAL A 1 104 ? 4.704 -4.014 3.164 1.00 94.50 104 VAL A O 1
ATOM 837 N N . ASP A 1 105 ? 6.027 -5.389 1.994 1.00 94.00 105 ASP A N 1
ATOM 838 C CA . ASP A 1 105 ? 6.285 -6.305 3.111 1.00 94.00 105 ASP A CA 1
ATOM 839 C C . ASP A 1 105 ? 6.977 -5.570 4.263 1.00 94.00 105 ASP A C 1
ATOM 841 O O . ASP A 1 105 ? 6.500 -5.616 5.395 1.00 94.00 105 ASP A O 1
ATOM 845 N N . ARG A 1 106 ? 8.017 -4.777 3.976 1.00 92.44 106 ARG A N 1
ATOM 846 C CA . ARG A 1 106 ? 8.686 -3.945 4.990 1.00 92.44 106 ARG A CA 1
ATOM 847 C C . ARG A 1 106 ? 7.726 -2.974 5.675 1.00 92.44 106 ARG A C 1
ATOM 849 O O . ARG A 1 106 ? 7.715 -2.902 6.903 1.00 92.44 106 ARG A O 1
ATOM 856 N N . LEU A 1 107 ? 6.874 -2.298 4.903 1.00 93.25 107 LEU A N 1
ATOM 857 C CA . LEU A 1 107 ? 5.883 -1.360 5.438 1.00 93.25 107 LEU A CA 1
ATOM 858 C C . LEU A 1 107 ? 4.808 -2.027 6.305 1.00 93.25 107 LEU A C 1
ATOM 860 O O . LEU A 1 107 ? 4.189 -1.344 7.113 1.00 93.25 107 LEU A O 1
ATOM 864 N N . THR A 1 108 ? 4.546 -3.327 6.144 1.00 93.31 108 THR A N 1
ATOM 865 C CA . THR A 1 108 ? 3.405 -4.009 6.788 1.00 93.31 108 THR A CA 1
ATOM 866 C C . THR A 1 108 ? 3.799 -5.072 7.811 1.00 93.31 108 THR A C 1
ATOM 868 O O . THR A 1 108 ? 2.990 -5.430 8.674 1.00 93.31 108 THR A O 1
ATOM 871 N N . ARG A 1 109 ? 5.046 -5.555 7.787 1.00 89.00 109 ARG A N 1
ATOM 872 C CA . ARG A 1 109 ? 5.533 -6.600 8.694 1.00 89.00 109 ARG A CA 1
ATOM 873 C C . ARG A 1 109 ? 5.506 -6.152 10.151 1.00 89.00 109 ARG A C 1
ATOM 875 O O . ARG A 1 109 ? 4.993 -6.883 10.993 1.00 89.00 109 ARG A O 1
ATOM 882 N N . HIS A 1 110 ? 5.985 -4.945 10.443 1.00 86.00 110 HIS A N 1
ATOM 883 C CA . HIS A 1 110 ? 6.107 -4.434 11.817 1.00 86.00 110 HIS A CA 1
ATOM 884 C C . HIS A 1 110 ? 5.120 -3.313 12.162 1.00 86.00 110 HIS A C 1
ATOM 886 O O . HIS A 1 110 ? 5.042 -2.900 13.317 1.00 86.00 110 HIS A O 1
ATOM 892 N N . ASN A 1 111 ? 4.328 -2.860 11.188 1.00 91.19 111 ASN A N 1
ATOM 893 C CA . ASN A 1 111 ? 3.354 -1.793 11.366 1.00 91.19 111 ASN A CA 1
ATOM 894 C C . ASN A 1 111 ? 1.928 -2.334 11.151 1.00 91.19 111 ASN A C 1
ATOM 896 O O . ASN A 1 111 ? 1.465 -2.429 10.008 1.00 91.19 111 ASN A O 1
ATOM 900 N N . PRO A 1 112 ? 1.205 -2.697 12.229 1.00 91.00 112 PRO A N 1
ATOM 901 C CA . PRO A 1 112 ? -0.132 -3.273 12.111 1.00 91.00 112 PRO A CA 1
ATOM 902 C C . PRO A 1 112 ? -1.150 -2.295 11.510 1.00 91.00 112 PRO A C 1
ATOM 904 O O . PRO A 1 112 ? -2.128 -2.730 10.914 1.00 91.00 112 PRO A O 1
ATOM 907 N N . LYS A 1 113 ? -0.920 -0.978 11.590 1.00 93.31 113 LYS A N 1
ATOM 908 C CA . LYS A 1 113 ? -1.787 0.015 10.933 1.00 93.31 113 LYS A CA 1
ATOM 909 C C . LYS A 1 113 ? -1.625 -0.042 9.420 1.00 93.31 113 LYS A C 1
ATOM 911 O O . LYS A 1 113 ? -2.612 -0.116 8.700 1.00 93.31 113 LYS A O 1
ATOM 916 N N . SER A 1 114 ? -0.385 -0.064 8.940 1.00 92.94 114 SER A N 1
ATOM 917 C CA . SER A 1 114 ? -0.093 -0.219 7.512 1.00 92.94 114 SER A CA 1
ATOM 918 C C . SER A 1 114 ? -0.590 -1.564 6.980 1.00 92.94 114 SER A C 1
ATOM 920 O O . SER A 1 114 ? -1.131 -1.629 5.878 1.00 92.94 114 SER A O 1
ATOM 922 N N . ARG A 1 115 ? -0.472 -2.635 7.778 1.00 93.12 115 ARG A N 1
ATOM 923 C CA . ARG A 1 115 ? -1.032 -3.953 7.445 1.00 93.12 115 ARG A CA 1
ATOM 924 C C . ARG A 1 115 ? -2.551 -3.908 7.301 1.00 93.12 115 ARG A C 1
ATOM 926 O O . ARG A 1 115 ? -3.073 -4.425 6.318 1.00 93.12 115 ARG A O 1
ATOM 933 N N . LEU A 1 116 ? -3.233 -3.232 8.223 1.00 90.62 116 LEU A N 1
ATOM 934 C CA . LEU A 1 116 ? -4.678 -3.043 8.175 1.00 90.62 116 LEU A CA 1
ATOM 935 C C . LEU A 1 116 ? -5.115 -2.275 6.917 1.00 90.62 116 LEU A C 1
ATOM 937 O O . LEU A 1 116 ? -6.044 -2.689 6.227 1.00 90.62 116 LEU A O 1
ATOM 941 N N . VAL A 1 117 ? -4.406 -1.192 6.575 1.00 90.62 117 VAL A N 1
ATOM 942 C CA . VAL A 1 117 ? -4.655 -0.426 5.341 1.00 90.62 117 VAL A CA 1
ATOM 943 C C . VAL A 1 117 ? -4.440 -1.291 4.098 1.00 90.62 117 VAL A C 1
ATOM 945 O O . VAL A 1 117 ? -5.258 -1.240 3.179 1.00 90.62 117 VAL A O 1
ATOM 948 N N . LYS A 1 118 ? -3.393 -2.125 4.074 1.00 90.56 118 LYS A N 1
ATOM 949 C CA . LYS A 1 118 ? -3.146 -3.074 2.979 1.00 90.56 118 LYS A CA 1
ATOM 950 C C . LYS A 1 118 ? -4.298 -4.073 2.837 1.00 90.56 118 LYS A C 1
ATOM 952 O O . LYS A 1 118 ? -4.857 -4.171 1.750 1.00 90.56 118 LYS A O 1
ATOM 957 N N . GLN A 1 119 ? -4.671 -4.775 3.912 1.00 87.19 119 GLN A N 1
ATOM 958 C CA . GLN A 1 119 ? -5.745 -5.782 3.901 1.00 87.19 119 GLN A CA 1
ATOM 959 C C . GLN A 1 119 ? -7.068 -5.193 3.394 1.00 87.19 119 GLN A C 1
ATOM 961 O O . GLN A 1 119 ? -7.734 -5.785 2.549 1.00 87.19 119 GLN A O 1
ATOM 966 N N . ALA A 1 120 ? -7.426 -3.997 3.857 1.00 84.94 120 ALA A N 1
ATOM 967 C CA . ALA A 1 120 ? -8.658 -3.350 3.435 1.00 84.94 120 ALA A CA 1
ATOM 968 C C . ALA A 1 120 ? -8.604 -2.874 1.967 1.00 84.94 120 ALA A C 1
ATOM 970 O O . ALA A 1 120 ? -9.559 -3.087 1.222 1.00 84.94 120 ALA A O 1
ATOM 971 N N . THR A 1 121 ? -7.465 -2.335 1.511 1.00 82.81 121 THR A N 1
ATOM 972 C CA . THR A 1 121 ? -7.252 -1.987 0.090 1.00 82.81 121 THR A CA 1
ATOM 973 C C . THR A 1 121 ? -7.329 -3.226 -0.819 1.00 82.81 121 THR A C 1
ATOM 975 O O . THR A 1 121 ? -7.839 -3.148 -1.931 1.00 82.81 121 THR A O 1
ATOM 978 N N . GLN A 1 122 ? -6.851 -4.395 -0.371 1.00 81.00 122 GLN A N 1
ATOM 979 C CA . GLN A 1 122 ? -6.949 -5.643 -1.149 1.00 81.00 122 GLN A CA 1
ATOM 980 C C . GLN A 1 122 ? -8.403 -6.066 -1.383 1.00 81.00 122 GLN A C 1
ATOM 982 O O . GLN A 1 122 ? -8.744 -6.514 -2.477 1.00 81.00 122 GLN A O 1
ATOM 987 N N . VAL A 1 123 ? -9.267 -5.888 -0.381 1.00 76.69 123 VAL A N 1
ATOM 988 C CA . VAL A 1 123 ? -10.704 -6.150 -0.518 1.00 76.69 123 VAL A CA 1
ATOM 989 C C . VAL A 1 123 ? -11.342 -5.182 -1.514 1.00 76.69 123 VAL A C 1
ATOM 991 O O . VAL A 1 123 ? -12.109 -5.625 -2.362 1.00 76.69 123 VAL A O 1
ATOM 994 N N . GLU A 1 124 ? -11.010 -3.890 -1.460 1.00 72.25 124 GLU A N 1
ATOM 995 C CA . GLU A 1 124 ? -11.475 -2.902 -2.447 1.00 72.25 124 GLU A CA 1
ATOM 996 C C . GLU A 1 124 ? -11.081 -3.301 -3.879 1.00 72.25 124 GLU A C 1
ATOM 998 O O . GLU A 1 124 ? -11.923 -3.320 -4.778 1.00 72.25 124 GLU A O 1
ATOM 1003 N N . ILE A 1 125 ? -9.821 -3.691 -4.092 1.00 68.56 125 ILE A N 1
ATOM 1004 C CA . ILE A 1 125 ? -9.332 -4.145 -5.401 1.00 68.56 125 ILE A CA 1
ATOM 1005 C C . ILE A 1 125 ? -10.095 -5.395 -5.868 1.00 68.56 125 ILE A C 1
ATOM 1007 O O . ILE A 1 125 ? -10.547 -5.445 -7.011 1.00 68.56 125 ILE A O 1
ATOM 1011 N N . ALA A 1 126 ? -10.293 -6.383 -4.990 1.00 68.25 126 ALA A N 1
ATOM 1012 C CA . ALA A 1 126 ? -11.028 -7.608 -5.312 1.00 68.25 126 ALA A CA 1
ATOM 1013 C C . ALA A 1 126 ? -12.513 -7.356 -5.642 1.00 68.25 126 ALA A C 1
ATOM 1015 O O . ALA A 1 126 ? -13.089 -8.062 -6.468 1.00 68.25 126 ALA A O 1
ATOM 1016 N N . VAL A 1 127 ? -13.140 -6.352 -5.020 1.00 65.62 127 VAL A N 1
ATOM 1017 C CA . VAL A 1 127 ? -14.514 -5.920 -5.335 1.00 65.62 127 VAL A CA 1
ATOM 1018 C C . VAL A 1 127 ? -14.577 -5.279 -6.722 1.00 65.62 127 VAL A C 1
ATOM 1020 O O . VAL A 1 127 ? -15.479 -5.589 -7.497 1.00 65.62 127 VAL A O 1
ATOM 1023 N N . ASN A 1 128 ? -13.611 -4.419 -7.051 1.00 58.78 128 ASN A N 1
ATOM 1024 C CA . ASN A 1 128 ? -13.595 -3.664 -8.306 1.00 58.78 128 ASN A CA 1
ATOM 1025 C C . ASN A 1 128 ? -13.223 -4.512 -9.538 1.00 58.78 128 ASN A C 1
ATOM 1027 O O . ASN A 1 128 ? -13.647 -4.186 -10.643 1.00 58.78 128 ASN A O 1
ATOM 1031 N N . LEU A 1 129 ? -12.458 -5.595 -9.366 1.00 56.66 129 LEU A N 1
ATOM 1032 C CA . LEU A 1 129 ? -12.042 -6.510 -10.445 1.00 56.66 129 LEU A CA 1
ATOM 1033 C C . LEU A 1 129 ? -13.028 -7.670 -10.700 1.00 56.66 129 LEU A C 1
ATOM 1035 O O . LEU A 1 129 ? -12.703 -8.600 -11.431 1.00 56.66 129 LEU A O 1
ATOM 1039 N N . GLY A 1 130 ? -14.199 -7.658 -10.062 1.00 53.16 130 GLY A N 1
ATOM 1040 C CA . GLY A 1 130 ? -15.019 -8.845 -9.832 1.00 53.16 130 GLY A CA 1
ATOM 1041 C C . GLY A 1 130 ? -15.391 -9.700 -11.054 1.00 53.16 130 GLY A C 1
ATOM 1042 O O . GLY A 1 130 ? -16.273 -9.340 -11.828 1.00 53.16 130 GLY A O 1
ATOM 1043 N N . GLU A 1 131 ? -14.862 -10.928 -11.076 1.00 43.25 131 GLU A N 1
ATOM 1044 C CA . GLU A 1 131 ? -15.566 -12.133 -11.557 1.00 43.25 131 GLU A CA 1
ATOM 1045 C C . GLU A 1 131 ? -16.261 -12.908 -10.408 1.00 43.25 131 GLU A C 1
ATOM 1047 O O . GLU A 1 131 ? -16.828 -13.978 -10.620 1.00 43.25 131 GLU A O 1
ATOM 1052 N N . SER A 1 132 ? -16.294 -12.388 -9.174 1.00 46.81 132 SER A N 1
ATOM 1053 C CA . SER A 1 132 ? -16.859 -13.104 -8.018 1.00 46.81 132 SER A CA 1
ATOM 1054 C C . SER A 1 132 ? -17.715 -12.222 -7.110 1.00 46.81 132 SER A C 1
ATOM 1056 O O . SER A 1 132 ? -17.463 -11.032 -6.948 1.00 46.81 132 SER A O 1
ATOM 1058 N N . HIS A 1 133 ? -18.738 -12.839 -6.512 1.00 51.75 133 HIS A N 1
ATOM 1059 C CA . HIS A 1 133 ? -19.747 -12.277 -5.608 1.00 51.75 133 HIS A CA 1
ATOM 1060 C C . HIS A 1 133 ? -19.163 -11.740 -4.285 1.00 51.75 133 HIS A C 1
ATOM 1062 O O . HIS A 1 133 ? -19.546 -12.198 -3.209 1.00 51.75 133 HIS A O 1
ATOM 1068 N N . THR A 1 134 ? -18.237 -10.783 -4.323 1.00 58.78 134 THR A N 1
ATOM 1069 C CA . THR A 1 134 ? -17.746 -10.131 -3.108 1.00 58.78 134 THR A CA 1
ATOM 1070 C C . THR A 1 134 ? -18.888 -9.292 -2.526 1.00 58.78 134 THR A C 1
ATOM 1072 O O . THR A 1 134 ? -19.349 -8.356 -3.186 1.00 58.78 134 THR A O 1
ATOM 1075 N N . PRO A 1 135 ? -19.419 -9.612 -1.330 1.00 66.94 135 PRO A N 1
ATOM 1076 C CA . PRO A 1 135 ? -20.641 -8.973 -0.858 1.00 66.94 135 PRO A CA 1
ATOM 1077 C C . PRO A 1 135 ? -20.408 -7.484 -0.608 1.00 66.94 135 PRO A C 1
ATOM 1079 O O . PRO A 1 135 ? -19.456 -7.106 0.073 1.00 66.94 135 PRO A O 1
ATOM 1082 N N . LYS A 1 136 ? -21.313 -6.633 -1.104 1.00 72.94 136 LYS A N 1
ATOM 1083 C CA . LYS A 1 136 ? -21.290 -5.168 -0.915 1.00 72.94 136 LYS A CA 1
ATOM 1084 C C . LYS A 1 136 ? -21.066 -4.752 0.547 1.00 72.94 136 LYS A C 1
ATOM 1086 O O . LYS A 1 136 ? -20.468 -3.716 0.819 1.00 72.94 136 LYS A O 1
ATOM 1091 N N . GLU A 1 137 ? -21.530 -5.571 1.486 1.00 73.88 137 GLU A N 1
ATOM 1092 C CA . GLU A 1 137 ? -21.346 -5.375 2.925 1.00 73.88 137 GLU A CA 1
ATOM 1093 C C . GLU A 1 137 ? -19.878 -5.441 3.370 1.00 73.88 137 GLU A C 1
ATOM 1095 O O . GLU A 1 137 ? -19.474 -4.654 4.224 1.00 73.88 137 GLU A O 1
ATOM 1100 N N . LEU A 1 138 ? -19.072 -6.337 2.787 1.00 75.38 138 LEU A N 1
ATOM 1101 C CA . LEU A 1 138 ? -17.648 -6.467 3.104 1.00 75.38 138 LEU A CA 1
ATOM 1102 C C . LEU A 1 138 ? -16.867 -5.243 2.611 1.00 75.38 138 LEU A C 1
ATOM 1104 O O . LEU A 1 138 ? -16.055 -4.703 3.356 1.00 75.38 138 LEU A O 1
ATOM 1108 N N . TYR A 1 139 ? -17.174 -4.763 1.403 1.00 76.12 139 TYR A N 1
ATOM 1109 C CA . TYR A 1 139 ? -16.607 -3.522 0.867 1.00 76.12 139 TYR A CA 1
ATOM 1110 C C . TYR A 1 139 ? -16.882 -2.330 1.796 1.00 76.12 139 TYR A C 1
ATOM 1112 O O . TYR A 1 139 ? -15.961 -1.686 2.289 1.00 76.12 139 TYR A O 1
ATOM 1120 N N . GLN A 1 140 ? -18.155 -2.113 2.146 1.00 81.19 140 GLN A N 1
ATOM 1121 C CA . GLN A 1 140 ? -18.560 -1.029 3.047 1.00 81.19 140 GLN A CA 1
ATOM 1122 C C . GLN A 1 140 ? -17.925 -1.128 4.440 1.00 81.19 140 GLN A C 1
ATOM 1124 O O . GLN A 1 140 ? -17.715 -0.108 5.098 1.00 81.19 140 GLN A O 1
ATOM 1129 N N . LEU A 1 141 ? -17.674 -2.346 4.927 1.00 81.06 141 LEU A N 1
ATOM 1130 C CA . LEU A 1 141 ? -16.988 -2.562 6.195 1.00 81.06 141 LEU A CA 1
ATOM 1131 C C . LEU A 1 141 ? -15.514 -2.155 6.102 1.00 81.06 141 LEU A C 1
ATOM 1133 O O . LEU A 1 141 ? -15.024 -1.489 7.012 1.00 81.06 141 LEU A O 1
ATOM 1137 N N . MET A 1 142 ? -14.827 -2.527 5.019 1.00 85.38 142 MET A N 1
ATOM 1138 C CA . MET A 1 142 ? -13.414 -2.201 4.813 1.00 85.38 142 MET A CA 1
ATOM 1139 C C . MET A 1 142 ? -13.189 -0.705 4.597 1.00 85.38 142 MET A C 1
ATOM 1141 O O . MET A 1 142 ? -12.285 -0.150 5.218 1.00 85.38 142 MET A O 1
ATOM 1145 N N . ASP A 1 143 ? -14.055 -0.025 3.843 1.00 82.25 143 ASP A N 1
ATOM 1146 C CA . ASP A 1 143 ? -13.997 1.435 3.682 1.00 82.25 143 ASP A CA 1
ATOM 1147 C C . ASP A 1 143 ? -14.095 2.155 5.032 1.00 82.25 143 ASP A C 1
ATOM 1149 O O . ASP A 1 143 ? -13.247 2.976 5.391 1.00 82.25 143 ASP A O 1
ATOM 1153 N N . LYS A 1 144 ? -15.093 1.782 5.844 1.00 83.12 144 LYS A N 1
ATOM 1154 C CA . LYS A 1 144 ? -15.269 2.337 7.195 1.00 83.12 144 LYS A CA 1
ATOM 1155 C C . LYS A 1 144 ? -14.083 2.034 8.102 1.00 83.12 144 LYS A C 1
ATOM 1157 O O . LYS A 1 144 ? -13.742 2.837 8.969 1.00 8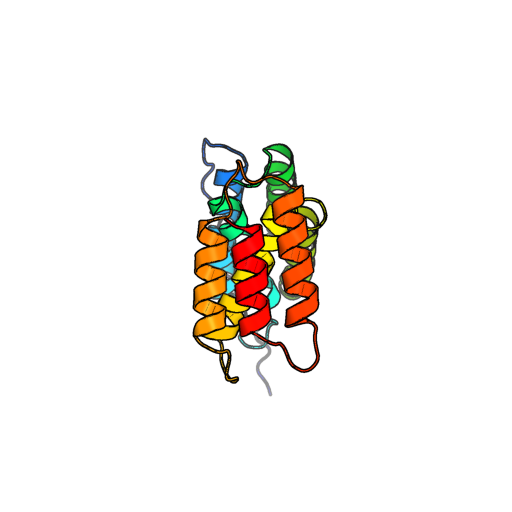3.12 144 LYS A O 1
ATOM 1162 N N . LEU A 1 145 ? -13.473 0.865 7.943 1.00 84.69 145 LEU A N 1
ATOM 1163 C CA . LEU A 1 145 ? -12.309 0.476 8.722 1.00 84.69 145 LEU A CA 1
ATOM 1164 C C . LEU A 1 145 ? -11.098 1.337 8.364 1.00 84.69 145 LEU A C 1
ATOM 1166 O O . LEU A 1 145 ? -10.462 1.879 9.264 1.00 84.69 145 LEU A O 1
ATOM 1170 N N . ILE A 1 146 ? -10.842 1.528 7.066 1.00 85.31 146 ILE A N 1
ATOM 1171 C CA . ILE A 1 146 ? -9.806 2.413 6.521 1.00 85.31 146 ILE A CA 1
ATOM 1172 C C . ILE A 1 146 ? -9.980 3.833 7.064 1.00 85.31 146 ILE A C 1
ATOM 1174 O O . ILE A 1 146 ? -9.005 4.443 7.504 1.00 85.31 146 ILE A O 1
ATOM 1178 N N . GLU A 1 147 ? -11.196 4.383 7.060 1.00 85.06 147 GLU A N 1
ATOM 1179 C CA . GLU A 1 147 ? -11.497 5.708 7.630 1.00 85.06 147 GLU A CA 1
ATOM 1180 C C . GLU A 1 147 ? -11.114 5.831 9.105 1.00 85.06 147 GLU A C 1
ATOM 1182 O O . GLU A 1 147 ? -10.645 6.886 9.528 1.00 85.06 147 GLU A O 1
ATOM 1187 N N . LYS A 1 148 ? -11.249 4.747 9.870 1.00 84.19 148 LYS A N 1
ATOM 1188 C CA . LYS A 1 148 ? -10.929 4.722 11.297 1.00 84.19 148 LYS A CA 1
ATOM 1189 C C . LYS A 1 148 ? -9.462 4.424 11.605 1.00 84.19 148 LYS A C 1
ATOM 1191 O O . LYS A 1 148 ? -9.065 4.572 12.759 1.00 84.19 148 LYS A O 1
ATOM 1196 N N . VAL A 1 149 ? -8.642 4.034 10.625 1.00 86.50 149 VAL A N 1
ATOM 1197 C CA . VAL A 1 149 ? -7.189 3.925 10.820 1.00 86.50 149 VAL A CA 1
ATOM 1198 C C . VAL A 1 149 ? -6.583 5.324 10.862 1.00 86.50 149 VAL A C 1
ATOM 1200 O O . VAL A 1 149 ? -6.435 5.977 9.829 1.00 86.50 149 VAL A O 1
ATOM 1203 N N . THR A 1 150 ? -6.209 5.769 12.061 1.00 85.12 150 THR A N 1
ATOM 1204 C CA . THR A 1 150 ? -5.548 7.062 12.285 1.00 85.12 150 THR A CA 1
ATOM 1205 C C . THR A 1 150 ? -4.150 6.881 12.895 1.00 85.12 150 THR A C 1
ATOM 1207 O O . THR A 1 150 ? -3.844 5.812 13.449 1.00 85.12 150 THR A O 1
ATOM 1210 N N . PRO A 1 151 ? -3.279 7.907 12.838 1.00 82.62 151 PRO A N 1
ATOM 1211 C CA . PRO A 1 151 ? -1.979 7.880 13.509 1.00 82.62 151 PRO A CA 1
ATOM 1212 C C . PRO A 1 151 ? -2.073 7.594 15.015 1.00 82.62 151 PRO A C 1
ATOM 1214 O O . PRO A 1 151 ? -1.190 6.940 15.567 1.00 82.62 151 PRO A O 1
ATOM 1217 N N . GLU A 1 152 ? -3.159 7.996 15.670 1.00 85.69 152 GLU A N 1
ATOM 1218 C CA . GLU A 1 152 ? -3.397 7.859 17.112 1.00 85.69 152 GLU A CA 1
ATOM 1219 C C . GLU A 1 152 ? -3.951 6.485 17.509 1.00 85.69 152 GLU A C 1
ATOM 1221 O O . GLU A 1 152 ? -3.961 6.146 18.693 1.00 85.69 152 GLU A O 1
ATOM 1226 N N . MET A 1 153 ? -4.388 5.663 16.545 1.00 90.06 153 MET A N 1
ATOM 1227 C CA . MET A 1 153 ? -4.875 4.313 16.828 1.00 90.06 153 MET A CA 1
ATOM 1228 C C . MET A 1 153 ? -3.819 3.516 17.624 1.00 90.06 153 MET A C 1
ATOM 1230 O O . MET A 1 153 ? -2.651 3.470 17.227 1.00 90.06 153 MET A O 1
ATOM 1234 N N . PRO A 1 154 ? -4.181 2.834 18.722 1.00 90.94 154 PRO A N 1
ATOM 1235 C CA . PRO A 1 154 ? -3.240 1.969 19.425 1.00 90.94 154 PRO A CA 1
ATOM 1236 C C . PRO A 1 154 ? -2.775 0.801 18.546 1.00 90.94 154 PRO A C 1
ATOM 1238 O O . PRO A 1 154 ? -3.595 0.139 17.909 1.00 90.94 154 PRO A O 1
ATOM 1241 N N . MET A 1 155 ? -1.475 0.484 18.556 1.00 90.56 155 MET A N 1
ATOM 1242 C CA . MET A 1 155 ? -0.933 -0.645 17.776 1.00 90.56 155 MET A CA 1
ATOM 1243 C C . MET A 1 155 ? -1.592 -1.981 18.147 1.00 90.56 155 MET A C 1
ATOM 1245 O O . MET A 1 155 ? -1.878 -2.783 17.267 1.00 90.56 155 MET A O 1
ATOM 1249 N N . ILE A 1 156 ? -1.904 -2.192 19.432 1.00 92.06 156 ILE A N 1
ATOM 1250 C CA . ILE A 1 156 ? -2.602 -3.396 19.919 1.00 92.06 156 ILE A CA 1
ATOM 1251 C C . ILE A 1 156 ? -4.004 -3.511 19.300 1.00 92.06 156 ILE A C 1
ATOM 1253 O O . ILE A 1 156 ? -4.425 -4.603 18.930 1.00 92.06 156 ILE A O 1
ATOM 1257 N N . LYS A 1 157 ? -4.713 -2.384 19.146 1.00 90.69 157 LYS A N 1
ATOM 1258 C CA . LYS A 1 157 ? -6.042 -2.339 18.517 1.00 90.69 157 LYS A CA 1
ATOM 1259 C C . LYS A 1 157 ? -5.942 -2.674 17.027 1.00 90.69 157 LYS A C 1
ATOM 1261 O O . LYS A 1 157 ? -6.678 -3.535 16.557 1.00 90.69 157 LYS A O 1
ATOM 1266 N N . ALA A 1 158 ? -4.985 -2.077 16.313 1.00 91.12 158 ALA A N 1
ATOM 1267 C CA . ALA A 1 158 ? -4.725 -2.397 14.907 1.00 91.12 158 ALA A CA 1
ATOM 1268 C C . ALA A 1 158 ? -4.372 -3.884 14.704 1.00 91.12 158 ALA A C 1
ATOM 1270 O O . ALA A 1 158 ? -4.903 -4.533 13.807 1.00 91.12 158 ALA A O 1
ATOM 1271 N N . GLU A 1 159 ? -3.528 -4.443 15.573 1.00 91.56 159 GLU A N 1
ATOM 1272 C CA . GLU A 1 159 ? -3.121 -5.851 15.538 1.00 91.56 159 GLU A CA 1
ATOM 1273 C C . GLU A 1 159 ? -4.303 -6.799 15.806 1.00 91.56 159 GLU A C 1
ATOM 1275 O O . GLU A 1 159 ? -4.474 -7.786 15.093 1.00 91.56 159 GLU A O 1
ATOM 1280 N N . ALA A 1 160 ? -5.161 -6.489 16.784 1.00 90.75 160 ALA A N 1
ATOM 1281 C CA . ALA A 1 160 ? -6.359 -7.281 17.074 1.00 90.75 160 ALA A CA 1
ATOM 1282 C C . ALA A 1 160 ? -7.343 -7.313 15.891 1.00 90.75 160 ALA A C 1
ATOM 1284 O O . ALA A 1 160 ? -7.945 -8.352 15.600 1.00 90.75 160 ALA A O 1
ATOM 1285 N N . ILE A 1 161 ? -7.480 -6.186 15.188 1.00 89.31 161 ILE A N 1
ATOM 1286 C CA . ILE A 1 161 ? -8.296 -6.092 13.976 1.00 89.31 161 ILE A CA 1
ATOM 1287 C C . ILE A 1 161 ? -7.668 -6.918 12.846 1.00 89.31 161 ILE A C 1
ATOM 1289 O O . ILE A 1 161 ? -8.381 -7.710 12.236 1.00 89.31 161 ILE A O 1
ATOM 1293 N N . CYS A 1 162 ? -6.355 -6.798 12.606 1.00 90.25 162 CYS A N 1
ATOM 1294 C CA . CYS A 1 162 ? -5.653 -7.591 11.585 1.00 90.25 162 CYS A CA 1
ATOM 1295 C C . CYS A 1 162 ? -5.868 -9.093 11.799 1.00 90.25 162 CYS A C 1
ATOM 1297 O O . CYS A 1 162 ? -6.252 -9.797 10.873 1.00 90.25 162 CYS A O 1
ATOM 1299 N N . ARG A 1 163 ? -5.703 -9.571 13.039 1.00 90.06 163 ARG A N 1
ATOM 1300 C CA . ARG A 1 163 ? -5.925 -10.985 13.381 1.00 90.06 163 ARG A CA 1
ATOM 1301 C C . ARG A 1 163 ? -7.358 -11.424 13.126 1.00 90.06 163 ARG A C 1
ATOM 1303 O O . ARG A 1 163 ? -7.582 -12.494 12.581 1.00 90.06 163 ARG A O 1
ATOM 1310 N N . THR A 1 164 ? -8.328 -10.584 13.481 1.00 88.06 164 THR A N 1
ATOM 1311 C CA . THR A 1 164 ? -9.744 -10.869 13.220 1.00 88.06 164 THR A CA 1
ATOM 1312 C C . THR A 1 164 ? -10.031 -10.963 11.719 1.00 88.06 164 THR A C 1
ATOM 1314 O O . THR A 1 164 ? -10.780 -11.843 11.299 1.00 88.06 164 THR A O 1
ATOM 1317 N N . LEU A 1 165 ? -9.427 -10.091 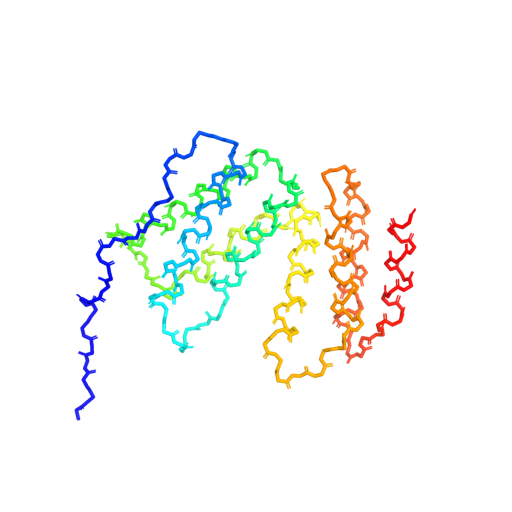10.905 1.00 87.06 165 LEU A N 1
ATOM 1318 C CA . LEU A 1 165 ? -9.533 -10.155 9.447 1.00 87.06 165 LEU A CA 1
ATOM 1319 C C . LEU A 1 165 ? -8.916 -11.442 8.896 1.00 87.06 165 LEU A C 1
ATOM 1321 O O . LEU A 1 165 ? -9.588 -12.144 8.146 1.00 87.06 165 LEU A O 1
ATOM 1325 N N . ASP A 1 166 ? -7.689 -11.773 9.303 1.00 87.31 166 ASP A N 1
ATOM 1326 C CA . ASP A 1 166 ? -6.982 -12.976 8.849 1.00 87.31 166 ASP A CA 1
ATOM 1327 C C . ASP A 1 166 ? -7.743 -14.257 9.221 1.00 87.31 166 ASP A C 1
ATOM 1329 O O . ASP A 1 166 ? -7.905 -15.152 8.394 1.00 87.31 166 ASP A O 1
ATOM 1333 N N . GLU A 1 167 ? -8.270 -14.330 10.446 1.00 86.94 167 GLU A N 1
ATOM 1334 C CA . GLU A 1 167 ? -9.048 -15.475 10.923 1.00 86.94 167 GLU A CA 1
ATOM 1335 C C . GLU A 1 167 ? -10.339 -15.683 10.127 1.00 86.94 167 GLU A C 1
ATOM 1337 O O . GLU A 1 167 ? -10.658 -16.811 9.751 1.00 86.94 167 GLU A O 1
ATOM 1342 N N . VAL A 1 168 ? -11.108 -14.616 9.886 1.00 83.19 168 VAL A N 1
ATOM 1343 C CA . VAL A 1 168 ? -12.429 -14.756 9.261 1.00 83.19 168 VAL A CA 1
ATOM 1344 C C . VAL A 1 168 ? -12.326 -14.860 7.743 1.00 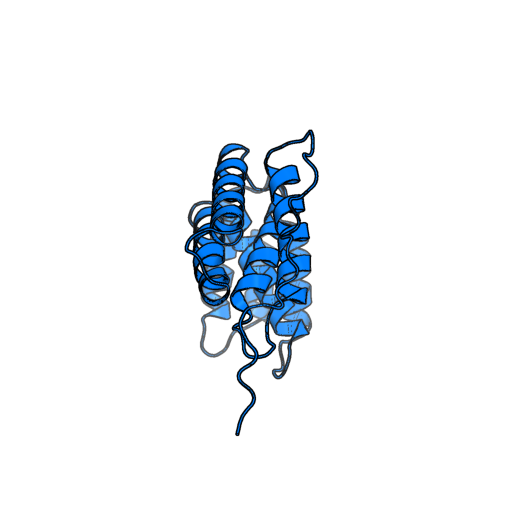83.19 168 VAL A C 1
ATOM 1346 O O . VAL A 1 168 ? -13.037 -15.666 7.145 1.00 83.19 168 VAL A O 1
ATOM 1349 N N . LEU A 1 169 ? -11.450 -14.076 7.109 1.00 81.12 169 LEU A N 1
ATOM 1350 C CA . LEU A 1 169 ? -11.270 -14.098 5.654 1.00 81.12 169 LEU A CA 1
ATOM 1351 C C . LEU A 1 169 ? -10.435 -15.297 5.188 1.00 81.12 169 LEU A C 1
ATOM 1353 O O . LEU A 1 169 ? -10.608 -15.742 4.058 1.00 81.12 169 LEU A O 1
ATOM 1357 N N . GLY A 1 170 ? -9.578 -15.851 6.052 1.00 79.38 170 GLY A N 1
ATOM 1358 C CA . GLY A 1 170 ? -8.847 -17.094 5.791 1.00 79.38 170 GLY A CA 1
ATOM 1359 C C . GLY A 1 170 ? -9.683 -18.367 5.972 1.00 79.38 170 GLY A C 1
ATOM 1360 O O . GLY A 1 170 ? -9.209 -19.460 5.660 1.00 79.38 170 GLY A O 1
ATOM 1361 N N . ALA A 1 171 ? -10.918 -18.261 6.476 1.00 82.50 171 ALA A N 1
ATOM 1362 C CA . ALA A 1 171 ? -11.795 -19.409 6.667 1.00 82.50 171 ALA A CA 1
ATOM 1363 C C . ALA A 1 171 ? -12.378 -19.914 5.326 1.00 82.50 171 ALA A C 1
ATOM 1365 O O . ALA A 1 171 ? -12.719 -19.105 4.465 1.00 82.50 171 ALA A O 1
ATOM 1366 N N . PRO A 1 172 ? -12.619 -21.233 5.161 1.00 75.56 172 PRO A N 1
ATOM 1367 C CA . PRO A 1 172 ? -13.230 -21.796 3.945 1.00 75.56 172 PRO A CA 1
ATOM 1368 C C . PRO A 1 172 ? -14.628 -21.245 3.622 1.00 75.56 172 PRO A C 1
ATOM 1370 O O . PRO A 1 172 ? -15.119 -21.373 2.503 1.00 75.56 172 PRO A O 1
ATOM 1373 N N . SER A 1 173 ? -15.315 -20.684 4.618 1.00 77.06 173 SER A N 1
ATOM 1374 C CA . SER A 1 173 ? -16.624 -20.044 4.472 1.00 77.06 173 SER A CA 1
ATOM 1375 C C . SER A 1 173 ? -16.700 -18.838 5.415 1.00 77.06 173 SER A C 1
ATOM 1377 O O . SER A 1 173 ? -17.159 -18.978 6.552 1.00 77.06 173 SER A O 1
ATOM 1379 N N . PRO A 1 174 ? -16.212 -17.661 4.978 1.00 77.12 174 PRO A N 1
ATOM 1380 C CA . PRO A 1 174 ? -16.158 -16.461 5.806 1.00 77.12 174 PRO A CA 1
ATOM 1381 C C . PRO A 1 174 ? -17.551 -16.017 6.264 1.00 77.12 174 PRO A C 1
ATOM 1383 O O . PRO A 1 174 ? -18.445 -15.785 5.449 1.00 77.12 174 PRO A O 1
ATOM 1386 N N . ASN A 1 175 ? -17.741 -15.843 7.574 1.00 80.94 175 ASN A N 1
ATOM 1387 C CA . ASN A 1 175 ? -18.973 -15.279 8.124 1.00 80.94 175 ASN A CA 1
ATOM 1388 C C . ASN A 1 175 ? -18.838 -13.756 8.265 1.00 80.94 175 ASN A C 1
ATOM 1390 O O . ASN A 1 175 ? -18.299 -13.248 9.247 1.00 80.94 175 ASN A O 1
ATOM 1394 N N . LEU A 1 176 ? -19.361 -13.015 7.288 1.00 78.12 176 LEU A N 1
ATOM 1395 C CA . LEU A 1 176 ? -19.257 -11.551 7.258 1.00 78.12 176 LEU A CA 1
ATOM 1396 C C . LEU A 1 176 ? -20.018 -10.851 8.389 1.00 78.12 176 LEU A C 1
ATOM 1398 O O . LEU A 1 176 ? -19.624 -9.763 8.810 1.00 78.12 176 LEU A O 1
ATOM 1402 N N . LYS A 1 177 ? -21.085 -11.470 8.906 1.00 80.50 177 LYS A N 1
ATOM 1403 C CA . LYS A 1 177 ? -21.818 -10.938 10.057 1.00 80.50 177 LYS A CA 1
ATOM 1404 C C . LYS A 1 177 ? -20.961 -11.020 11.320 1.00 80.50 177 LYS A C 1
ATOM 1406 O O . LYS A 1 177 ? -20.840 -10.024 12.024 1.00 80.50 177 LYS A O 1
ATOM 1411 N N . ASP A 1 178 ? -20.323 -12.168 11.551 1.00 82.44 178 ASP A N 1
ATOM 1412 C CA . ASP A 1 178 ? -19.370 -12.339 12.655 1.00 82.44 178 ASP A CA 1
ATOM 1413 C C . ASP A 1 178 ? -18.188 -11.368 12.525 1.00 82.44 178 ASP A C 1
ATOM 1415 O O . ASP A 1 178 ? -17.854 -10.671 13.481 1.00 82.44 178 ASP A O 1
ATOM 1419 N N . LEU A 1 179 ? -17.621 -11.227 11.319 1.00 82.62 179 LEU A N 1
ATOM 1420 C CA . LEU A 1 179 ? -16.551 -10.262 11.054 1.00 82.62 179 LEU A CA 1
ATOM 1421 C C . LEU A 1 179 ? -16.952 -8.839 11.451 1.00 82.62 179 LEU A C 1
ATOM 1423 O O . LEU A 1 179 ? -16.217 -8.156 12.166 1.00 82.62 179 LEU A O 1
ATOM 1427 N N . LYS A 1 180 ? -18.127 -8.394 10.995 1.00 80.19 180 LYS A N 1
ATOM 1428 C CA . LYS A 1 180 ? -18.659 -7.066 11.298 1.00 80.19 180 LYS A CA 1
ATOM 1429 C C . LYS A 1 180 ? -18.838 -6.870 12.801 1.00 80.19 180 LYS A C 1
ATOM 1431 O O . LYS A 1 180 ? -18.368 -5.866 13.328 1.00 80.19 180 LYS A O 1
ATOM 1436 N N . ASP A 1 181 ? -19.462 -7.826 13.486 1.00 81.88 181 ASP A N 1
ATOM 1437 C CA . ASP A 1 181 ? -19.716 -7.745 14.927 1.00 81.88 181 ASP A CA 1
ATOM 1438 C C . ASP A 1 181 ? -18.404 -7.695 15.729 1.00 81.88 181 ASP A C 1
ATOM 1440 O O . ASP A 1 181 ? -18.273 -6.907 16.671 1.00 81.88 181 ASP A O 1
ATOM 1444 N N . ARG A 1 182 ? -17.405 -8.495 15.338 1.00 85.00 182 ARG A N 1
ATOM 1445 C CA . ARG A 1 182 ? -16.081 -8.519 15.975 1.00 85.00 182 ARG A CA 1
ATOM 1446 C C . ARG A 1 182 ? -15.307 -7.224 15.736 1.00 85.00 182 ARG A C 1
ATOM 1448 O O . ARG A 1 182 ? -14.777 -6.661 16.691 1.00 85.00 182 ARG A O 1
ATOM 1455 N N . ILE A 1 183 ? -15.274 -6.722 14.499 1.00 82.88 183 ILE A N 1
ATOM 1456 C CA . ILE A 1 183 ? -14.597 -5.459 14.172 1.00 82.88 183 ILE A CA 1
ATOM 1457 C C . ILE A 1 183 ? -15.267 -4.286 14.886 1.00 82.88 183 ILE A C 1
ATOM 1459 O O . ILE A 1 183 ? -14.558 -3.481 15.482 1.00 82.88 183 ILE A O 1
ATOM 1463 N N . SER A 1 184 ? -16.601 -4.199 14.902 1.00 81.25 184 SER A N 1
ATOM 1464 C CA . SER A 1 184 ? -17.319 -3.131 15.612 1.00 81.25 184 SER A CA 1
ATOM 1465 C C . SER A 1 184 ? -16.900 -3.036 17.082 1.00 81.25 184 SER A C 1
ATOM 1467 O O . SER A 1 184 ? -16.525 -1.959 17.531 1.00 81.25 184 SER A O 1
ATOM 1469 N N . ARG A 1 185 ? -16.821 -4.167 17.797 1.00 84.81 185 ARG A N 1
ATOM 1470 C CA . ARG A 1 185 ? -16.377 -4.198 19.206 1.00 84.81 185 ARG A CA 1
ATOM 1471 C C . ARG A 1 185 ? -14.931 -3.757 19.417 1.00 84.81 185 ARG A C 1
ATOM 1473 O O . ARG A 1 185 ? -14.599 -3.272 20.490 1.00 84.81 185 ARG A O 1
ATOM 1480 N N . LEU A 1 186 ? -14.061 -3.996 18.439 1.00 82.88 186 LEU A N 1
ATOM 1481 C CA . LEU A 1 186 ? -12.654 -3.602 18.518 1.00 82.88 186 LEU A CA 1
ATOM 1482 C C . LEU A 1 186 ? -12.458 -2.126 18.197 1.00 82.88 186 LEU A C 1
ATOM 1484 O O . LEU A 1 186 ? -11.457 -1.542 18.600 1.00 82.88 186 LEU A O 1
ATOM 1488 N N . VAL A 1 187 ? -13.374 -1.552 17.426 1.00 75.81 187 VAL A N 1
ATOM 1489 C CA . VAL A 1 187 ? -13.269 -0.227 16.834 1.00 75.81 187 VAL A CA 1
ATOM 1490 C C . VAL A 1 187 ? -13.984 0.841 17.663 1.00 75.81 187 VAL A C 1
ATOM 1492 O O . VAL A 1 187 ? -13.479 1.968 17.698 1.00 75.81 187 VAL A O 1
ATOM 1495 N N . ASP A 1 188 ? -15.082 0.494 18.328 1.00 67.69 188 ASP A N 1
ATOM 1496 C CA . ASP A 1 188 ? -15.727 1.331 19.349 1.00 67.69 188 ASP A CA 1
ATOM 1497 C C . ASP A 1 188 ? -14.844 1.476 20.612 1.00 67.69 188 ASP A C 1
ATOM 1499 O O . ASP A 1 188 ? -15.106 2.413 21.397 1.00 67.69 188 ASP A O 1
#

pLDDT: mean 81.96, std 13.91, range [34.81, 95.19]

Secondary structure (DSSP, 8-state):
------TT-S-S---PPP---S-HHHHHHHHHHHHHHHHHHH--TTS-THHHHHHHHHHHHHHTT-S-HHHHHHHHHHHHHHHHHHTTSS--GGGHHHHHHHHHHHHHHS-HHHHHHHHHHHHHHHHHT-SS---HHHHHHHHHHHHH--TTS-HHHHHHHHHHHHHHHTSSS--HHHHHHHHHHHH-

Radius of gyration: 18.32 Å; chains: 1; bounding box: 42×42×59 Å

Foldseek 3Di:
DPDDPPPPPQPLDQDQQDPDPDALLVNQLSLLVSNLVSLVVPDDPPADCQLNLLSVLSNLLSVQVQDDSVLSNVLSVLSVVVVVCPNPHVDDSNCSNVSSVVNLCSQPVPRLLSVLSSLLSVLVVPVVVDPDCSDPLSNVLSVVSSVLSHNPDDSVLSNQLSVLSCVQVVDPHHDSVVNSVSNVVSRD

Sequence (188 aa):
MIDQIHESEWPAFMPQAEPTKGSAKEQLAKQAESFYGWYLSVRKESYPPEGYQGLQHIMQICKKNTLSEHEALEALRGLKELIEDLDGGPKTIDQIPTEIFHIVDRLTRHNPKSRLVKQATQVEIAVNLGESHTPKELYQLMDKLIEKVTPEMPMIKAEAICRTLDEVLGAPSPNLKDLKDRISRLVD